Protein AF-A0A7X6NKJ0-F1 (afdb_monomer)

Solvent-accessible surface area (backbone atoms only — not comparable to full-atom values): 15212 Å² total; pe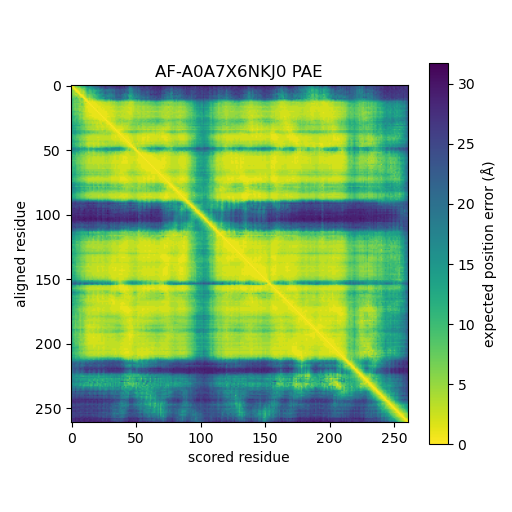r-residue (Å²): 135,60,72,69,59,56,52,58,48,63,71,31,70,64,44,43,54,49,50,51,53,48,50,37,51,74,73,53,77,46,74,60,46,69,56,91,93,34,57,25,38,27,37,20,59,50,47,68,75,93,38,56,56,68,58,50,52,52,48,50,47,52,57,34,45,73,68,76,42,65,48,31,37,44,26,54,24,68,83,30,76,63,84,56,74,36,62,59,54,94,63,52,66,69,59,42,96,73,85,52,54,58,81,72,56,65,65,62,46,70,70,43,57,51,41,43,60,34,4,59,70,52,47,53,51,28,69,75,36,72,85,44,54,33,33,27,17,77,52,60,58,64,38,49,53,49,49,44,72,68,40,70,91,50,54,36,34,36,28,49,68,40,70,82,48,63,51,43,52,56,77,38,30,40,32,35,27,31,54,90,66,31,62,88,80,56,39,47,56,92,85,35,47,22,79,49,63,64,76,61,58,75,70,25,60,32,34,38,29,24,75,30,60,57,78,94,67,52,69,91,66,61,86,79,57,74,95,58,99,40,55,77,43,85,29,50,53,73,75,83,74,74,63,82,87,74,61,70,83,73,82,82,76,77,75,71,80,79,73,87,130

Nearest PDB structures (foldseek):
  4itm-assembly1_A  TM=8.339E-01  e=1.824E-17  Aquifex aeolicus VF5
  1ng1-assembly1_A  TM=4.969E-01  e=3.510E-02  Thermus aquaticus
  7obr-assembly1_x  TM=4.841E-01  e=3.097E-02  Canis lupus familiaris
  6pk4-assembly1_A  TM=3.798E-01  e=1.493E+00  Homo sapiens

Secondary structure (DSSP, 8-state):
--HHHHHHHHTSHHHHHHHHHHHHHHTTSS--EE-TTS-EEEEEESBSS--SHHHHHHHHHHHHHHTT--EEEEE--TT-S--S-EE--SS-----SSS----S-HHHHHHS-HHHHH-HHHHHHHHH-TTSEEEE-SSHHHHHHHHHHH-TT--EEEEES-TT-TTEE-SEEEEEEESSS-TTT--BTTTSSBSS-GGGGGG-SEEEEESPPPGGG--S-GGGS---SSPEEE-SSS--PPPGGGSPPPP-PPPPP----

Radius of gyration: 19.86 Å; Cα contacts (8 Å, |Δi|>4): 445; chains: 1; bounding box: 36×48×63 Å

Sequence (261 aa):
MGVKTFLRTWLSPYAWVLGVRHFLYNTGIIPSWEFPDVPIICVGNLAVGGTGKTPMTEYLVELLLQKGKQPMVLSRGYGRKTKGFYYVEPHGDACRENGNTCRGNGHAFREAGGHLLWGDEPLQIKYRFPHVVVAVCEDRVAGVERLLADYPEEPWIILDDAMQHRRLKPSKTILMSNYNRPFWKDCLLPFGHLRDLPSAARRANCIVLTHCPHASRLTPDSSHIPHHPSPFTHCPHPPALPPSAALPSPPTLPSPPTLPS

Structure (mmCIF, N/CA/C/O backbone):
data_AF-A0A7X6NKJ0-F1
#
_entry.id   AF-A0A7X6NKJ0-F1
#
loop_
_atom_site.group_PDB
_atom_site.id
_atom_site.type_symbol
_atom_site.label_atom_id
_atom_site.label_alt_id
_atom_site.label_comp_id
_atom_site.label_asym_id
_atom_site.label_entity_id
_atom_site.label_seq_id
_atom_site.pdbx_PDB_ins_code
_atom_site.Cartn_x
_atom_site.Cartn_y
_atom_site.Cartn_z
_atom_site.occupancy
_atom_site.B_iso_or_equiv
_atom_site.auth_seq_id
_atom_site.auth_comp_id
_atom_site.auth_asym_id
_atom_site.auth_atom_id
_atom_site.pdbx_PDB_model_num
ATOM 1 N N . MET A 1 1 ? 8.377 3.972 -29.303 1.00 49.59 1 MET A N 1
ATOM 2 C CA . MET A 1 1 ? 8.965 3.096 -28.263 1.00 49.59 1 MET A CA 1
ATOM 3 C C . MET A 1 1 ? 9.595 1.914 -28.988 1.00 49.59 1 MET A C 1
ATOM 5 O O . MET A 1 1 ? 8.872 1.119 -29.568 1.00 49.59 1 MET A O 1
ATOM 9 N N . GLY A 1 2 ? 10.920 1.914 -29.147 1.00 46.59 2 GLY A N 1
ATOM 10 C CA . GLY A 1 2 ? 11.596 1.035 -30.106 1.00 46.59 2 GLY A CA 1
ATOM 11 C C . GLY A 1 2 ? 11.561 -0.440 -29.701 1.00 46.59 2 GLY A C 1
ATOM 12 O O . GLY A 1 2 ? 11.668 -0.761 -28.520 1.00 46.59 2 GLY A O 1
ATOM 13 N N . VAL A 1 3 ? 11.498 -1.326 -30.699 1.00 54.78 3 VAL A N 1
ATOM 14 C CA . VAL A 1 3 ? 11.592 -2.801 -30.604 1.00 54.78 3 VAL A CA 1
ATOM 15 C C . VAL A 1 3 ? 12.699 -3.276 -29.638 1.00 54.78 3 VAL A C 1
ATOM 17 O O . VAL A 1 3 ? 12.559 -4.294 -28.964 1.00 54.78 3 VAL A O 1
ATOM 20 N N . LYS A 1 4 ? 13.766 -2.479 -29.483 1.00 53.88 4 LYS A N 1
ATOM 21 C CA . LYS A 1 4 ? 14.889 -2.701 -28.558 1.00 53.88 4 LYS A CA 1
ATOM 22 C C . LYS A 1 4 ? 14.493 -2.712 -27.072 1.00 53.88 4 LYS A C 1
ATOM 24 O O . LYS A 1 4 ? 15.029 -3.513 -26.313 1.00 53.88 4 LYS A O 1
ATOM 29 N N . THR A 1 5 ? 13.556 -1.865 -26.642 1.00 54.91 5 THR A N 1
ATOM 30 C CA . THR A 1 5 ? 13.067 -1.844 -25.248 1.00 54.91 5 THR A CA 1
ATOM 31 C C . THR A 1 5 ? 12.164 -3.044 -24.969 1.00 54.91 5 THR A C 1
ATOM 33 O O . THR A 1 5 ? 12.253 -3.645 -23.904 1.00 54.91 5 THR A O 1
ATOM 36 N N . PHE A 1 6 ? 11.350 -3.435 -25.953 1.00 55.75 6 PHE A N 1
ATOM 37 C CA . PHE A 1 6 ? 10.443 -4.577 -25.849 1.00 55.75 6 PHE A CA 1
ATOM 38 C C . PHE A 1 6 ? 11.207 -5.897 -25.673 1.00 55.75 6 PHE A C 1
ATOM 40 O O . PHE A 1 6 ? 10.955 -6.619 -24.710 1.00 55.75 6 PHE A O 1
ATOM 47 N N . LEU A 1 7 ? 12.213 -6.167 -26.517 1.00 57.88 7 LEU A N 1
ATOM 48 C CA . LEU A 1 7 ? 13.055 -7.361 -26.367 1.00 57.88 7 LEU A CA 1
ATOM 49 C C . LEU A 1 7 ? 13.780 -7.382 -25.014 1.00 57.88 7 LEU A C 1
ATOM 51 O O . LEU A 1 7 ? 13.793 -8.406 -24.338 1.00 57.88 7 LEU A O 1
ATOM 55 N N . ARG A 1 8 ? 14.347 -6.247 -24.583 1.00 63.69 8 ARG A N 1
ATOM 56 C CA . ARG A 1 8 ? 15.148 -6.177 -23.350 1.00 63.69 8 ARG A CA 1
ATOM 57 C C . ARG A 1 8 ? 14.318 -6.407 -22.087 1.00 63.69 8 ARG A C 1
ATOM 59 O O . ARG A 1 8 ? 14.814 -6.995 -21.132 1.00 63.69 8 ARG A O 1
ATOM 66 N N . THR A 1 9 ? 13.064 -5.951 -22.074 1.00 62.12 9 THR A N 1
ATOM 67 C CA . THR A 1 9 ? 12.150 -6.213 -20.959 1.00 62.12 9 THR A CA 1
ATOM 68 C C . THR A 1 9 ? 11.702 -7.669 -20.948 1.00 62.12 9 THR A C 1
ATOM 70 O O . THR A 1 9 ? 11.759 -8.268 -19.890 1.00 62.12 9 THR A O 1
ATOM 73 N N . TRP A 1 10 ? 11.335 -8.274 -22.079 1.00 63.66 10 TRP A N 1
ATOM 74 C CA . TRP A 1 10 ? 10.837 -9.659 -22.101 1.00 63.66 10 TRP A CA 1
ATOM 75 C C . TRP A 1 10 ? 11.923 -10.735 -21.942 1.00 63.66 10 TRP A C 1
ATOM 77 O O . TRP A 1 10 ? 11.629 -11.812 -21.432 1.00 63.66 10 TRP A O 1
ATOM 87 N N . LEU A 1 11 ? 13.171 -10.445 -22.322 1.00 65.06 11 LEU A N 1
ATOM 88 C CA . LEU A 1 11 ? 14.305 -11.374 -22.199 1.00 65.06 11 LEU A CA 1
ATOM 89 C C . LEU A 1 11 ? 14.982 -11.345 -20.817 1.00 65.06 11 LEU A C 1
ATOM 91 O O . LEU A 1 11 ? 15.893 -12.131 -20.568 1.00 65.06 11 LEU A O 1
ATOM 95 N N . SER A 1 12 ? 14.566 -10.455 -19.909 1.00 78.00 12 SER A N 1
ATOM 96 C CA . SER A 1 12 ? 15.089 -10.447 -18.540 1.00 78.00 12 SER A CA 1
ATOM 97 C C . SER A 1 12 ? 14.481 -11.602 -17.731 1.00 78.00 12 SER A C 1
ATOM 99 O O . SER A 1 12 ? 13.251 -11.679 -17.637 1.00 78.00 12 SER A O 1
ATOM 101 N N . PRO A 1 13 ? 15.289 -12.447 -17.058 1.00 84.94 13 PRO A N 1
ATOM 102 C CA . PRO A 1 13 ? 14.781 -13.482 -16.153 1.00 84.94 13 PRO A CA 1
ATOM 103 C C . PRO A 1 13 ? 13.810 -12.926 -15.101 1.00 84.94 13 PRO A C 1
ATOM 105 O O . PRO A 1 13 ? 12.810 -13.559 -14.772 1.00 84.94 13 PRO A O 1
ATOM 108 N N . TYR A 1 14 ? 14.051 -11.699 -14.626 1.00 87.94 14 TYR A N 1
ATOM 109 C CA . TYR A 1 14 ? 13.175 -11.017 -13.672 1.00 87.94 14 TYR A CA 1
ATOM 110 C C . TYR A 1 14 ? 11.790 -10.717 -14.258 1.00 87.94 14 TYR A C 1
ATOM 112 O O . TYR A 1 14 ? 10.771 -10.924 -13.600 1.00 87.94 14 TYR A O 1
ATOM 120 N N . ALA A 1 15 ? 11.735 -10.280 -15.516 1.00 87.62 15 ALA A N 1
ATOM 121 C CA . ALA A 1 15 ? 10.477 -10.020 -16.200 1.00 87.62 15 ALA A CA 1
ATOM 122 C C . ALA A 1 15 ? 9.685 -11.298 -16.455 1.00 87.62 15 ALA A C 1
ATOM 124 O O . ALA A 1 15 ? 8.462 -11.279 -16.340 1.00 87.62 15 ALA A O 1
ATOM 125 N N . TRP A 1 16 ? 10.373 -12.400 -16.762 1.00 89.75 16 TRP A N 1
ATOM 126 C CA . TRP A 1 16 ? 9.737 -13.700 -16.936 1.00 89.75 16 TRP A CA 1
ATOM 127 C C . TRP A 1 16 ? 9.128 -14.199 -15.623 1.00 89.75 16 TRP A C 1
ATOM 129 O O . TRP A 1 16 ? 7.947 -14.536 -15.590 1.00 89.75 16 TRP A O 1
ATOM 139 N N . VAL A 1 17 ? 9.875 -14.129 -14.514 1.00 92.00 17 VAL A N 1
ATOM 140 C CA . VAL A 1 17 ? 9.365 -14.466 -13.172 1.00 92.00 17 VAL A CA 1
ATOM 141 C C . VAL A 1 17 ? 8.151 -13.611 -12.806 1.00 92.00 17 VAL A C 1
ATOM 143 O O . VAL A 1 17 ? 7.140 -14.140 -12.335 1.00 92.00 17 VAL A O 1
ATOM 146 N N . LEU A 1 18 ? 8.210 -12.298 -13.050 1.00 91.44 18 LEU A N 1
ATOM 147 C CA . LEU A 1 18 ? 7.060 -11.419 -12.848 1.00 91.44 18 LEU A CA 1
ATOM 148 C C . LEU A 1 18 ? 5.894 -11.821 -13.754 1.00 91.44 18 LEU A C 1
ATOM 150 O O . LEU A 1 18 ? 4.779 -11.969 -13.265 1.00 91.44 18 LEU A O 1
ATOM 154 N N . GLY A 1 19 ? 6.133 -12.046 -15.046 1.00 91.12 19 GLY A N 1
ATOM 155 C CA . GLY A 1 19 ? 5.122 -12.446 -16.025 1.00 91.12 19 GLY A CA 1
ATOM 156 C C . GLY A 1 19 ? 4.390 -13.724 -15.623 1.00 91.12 19 GLY A C 1
ATOM 157 O O . GLY A 1 19 ? 3.159 -13.724 -15.567 1.00 91.12 19 GLY A O 1
ATOM 158 N N . VAL A 1 20 ? 5.134 -14.768 -15.245 1.00 92.56 20 VAL A N 1
ATOM 159 C CA . VAL A 1 20 ? 4.586 -16.029 -14.722 1.00 92.56 20 VAL A CA 1
ATOM 160 C C . VAL A 1 20 ? 3.779 -15.771 -13.454 1.00 92.56 20 VAL A C 1
ATOM 162 O O . VAL A 1 20 ? 2.615 -16.159 -13.381 1.00 92.56 20 VAL A O 1
ATOM 165 N N . ARG A 1 21 ? 4.331 -15.034 -12.480 1.00 93.88 21 ARG A N 1
ATOM 166 C CA . ARG A 1 21 ? 3.584 -14.647 -11.274 1.00 93.88 21 ARG A CA 1
ATOM 167 C C . ARG A 1 21 ? 2.285 -13.931 -11.643 1.00 93.88 21 ARG A C 1
ATOM 169 O O . ARG A 1 21 ? 1.242 -14.228 -11.064 1.00 93.88 21 ARG A O 1
ATOM 176 N N . HIS A 1 22 ? 2.306 -13.001 -12.597 1.00 92.00 22 HIS A N 1
ATOM 177 C CA . HIS A 1 22 ? 1.094 -12.299 -13.000 1.00 92.00 22 HIS A CA 1
ATOM 178 C C . HIS A 1 22 ? 0.072 -13.214 -13.638 1.00 92.00 22 HIS A C 1
ATOM 180 O O . HIS A 1 22 ? -1.105 -13.088 -13.305 1.00 92.00 22 HIS A O 1
ATOM 186 N N . PHE A 1 23 ? 0.519 -14.108 -14.512 1.00 92.38 23 PHE A N 1
ATOM 187 C CA . PHE A 1 23 ? -0.319 -15.104 -15.152 1.00 92.38 23 PHE A CA 1
ATOM 188 C C . PHE A 1 23 ? -1.015 -15.992 -14.116 1.00 92.38 23 PHE A C 1
ATOM 190 O O . PHE A 1 23 ? -2.238 -16.104 -14.150 1.00 92.38 23 PHE A O 1
ATOM 197 N N . LEU A 1 24 ? -0.279 -16.516 -13.132 1.00 93.56 24 LEU A N 1
ATOM 198 C CA . LEU A 1 24 ? -0.827 -17.380 -12.079 1.00 93.56 24 LEU A CA 1
ATOM 199 C C . LEU A 1 24 ? -1.912 -16.690 -11.232 1.00 93.56 24 LEU A C 1
ATOM 201 O O . LEU A 1 24 ? -2.934 -17.292 -10.922 1.00 93.56 24 LEU A O 1
ATOM 205 N N . TYR A 1 25 ? -1.734 -15.412 -10.887 1.00 92.25 25 TYR A N 1
ATOM 206 C CA . TYR A 1 25 ? -2.778 -14.657 -10.179 1.00 92.25 25 TYR A CA 1
ATOM 207 C C . TYR A 1 25 ? -3.935 -14.224 -11.094 1.00 92.25 25 TYR A C 1
ATOM 209 O O . TYR A 1 25 ? -5.061 -14.098 -10.630 1.00 92.25 25 TYR A O 1
ATOM 217 N N . ASN A 1 26 ? -3.681 -13.934 -12.376 1.00 90.12 26 ASN A N 1
ATOM 218 C CA . ASN A 1 26 ? -4.734 -13.522 -13.316 1.00 90.12 26 ASN A CA 1
ATOM 219 C C . ASN A 1 26 ? -5.658 -14.689 -13.683 1.00 90.12 26 ASN A C 1
ATOM 221 O O . ASN A 1 26 ? -6.836 -14.468 -13.929 1.00 90.12 26 ASN A O 1
ATOM 225 N N . THR A 1 27 ? -5.115 -15.906 -13.727 1.00 91.62 27 THR A N 1
ATOM 226 C CA . THR A 1 27 ? -5.856 -17.149 -13.992 1.00 91.62 27 THR A CA 1
ATOM 227 C C . THR A 1 27 ? -6.524 -17.727 -12.744 1.00 91.62 27 THR A C 1
ATOM 229 O O . THR A 1 27 ? -7.294 -18.671 -12.859 1.00 91.62 27 THR A O 1
ATOM 232 N N . GLY A 1 28 ? -6.247 -17.174 -11.556 1.00 90.75 28 GLY A N 1
ATOM 233 C CA . GLY A 1 28 ? -6.805 -17.652 -10.289 1.00 90.75 28 GLY A CA 1
ATOM 234 C C . GLY A 1 28 ? -6.136 -18.910 -9.726 1.00 90.75 28 GLY A C 1
ATOM 235 O O . GLY A 1 28 ? -6.614 -19.437 -8.729 1.00 90.75 28 GLY A O 1
ATOM 236 N N . ILE A 1 29 ? -5.023 -19.372 -10.312 1.00 93.25 29 ILE A N 1
ATOM 237 C CA . ILE A 1 29 ? -4.254 -20.519 -9.796 1.00 93.25 29 ILE A CA 1
ATOM 238 C C . ILE A 1 29 ? -3.720 -20.222 -8.390 1.00 93.25 29 ILE A C 1
ATOM 240 O O . ILE A 1 29 ? -3.732 -21.089 -7.520 1.00 93.25 29 ILE A O 1
ATOM 244 N N . ILE A 1 30 ? -3.250 -18.990 -8.159 1.00 91.69 30 ILE A N 1
ATOM 245 C CA . ILE A 1 30 ? -2.889 -18.527 -6.815 1.00 91.69 30 ILE A CA 1
ATOM 246 C C . ILE A 1 30 ? -4.091 -17.784 -6.220 1.00 91.69 30 ILE A C 1
ATOM 248 O O . ILE A 1 30 ? -4.578 -16.843 -6.857 1.00 91.69 30 ILE A O 1
ATOM 252 N N . PRO A 1 31 ? -4.536 -18.141 -5.001 1.00 90.00 31 PRO A N 1
ATOM 253 C CA . PRO A 1 31 ? -5.682 -17.502 -4.378 1.00 90.00 31 PRO A CA 1
ATOM 254 C C . PRO A 1 31 ? -5.411 -16.030 -4.052 1.00 90.00 31 PRO A C 1
ATOM 256 O O . PRO A 1 31 ? -4.315 -15.630 -3.640 1.00 90.00 31 PRO A O 1
ATOM 259 N N . SER A 1 32 ? -6.465 -15.234 -4.192 1.00 91.94 32 SER A N 1
ATOM 260 C CA . SER A 1 32 ? -6.530 -13.847 -3.750 1.00 91.94 32 SER A CA 1
ATOM 261 C C . SER A 1 32 ? -7.728 -13.682 -2.826 1.00 91.94 32 SER A C 1
ATOM 263 O O . SER A 1 32 ? -8.822 -14.129 -3.156 1.00 91.94 32 SER A O 1
ATOM 265 N N . TRP A 1 33 ? -7.506 -13.000 -1.714 1.00 92.94 33 TRP A N 1
ATOM 266 C CA . TRP A 1 33 ? -8.478 -12.699 -0.679 1.00 92.94 33 TRP A CA 1
ATOM 267 C C . TRP A 1 33 ? -9.039 -11.301 -0.885 1.00 92.94 33 TRP A C 1
ATOM 269 O O . TRP A 1 33 ? -8.324 -10.388 -1.308 1.00 92.94 33 TRP A O 1
ATOM 279 N N . GLU A 1 34 ? -10.315 -11.145 -0.585 1.00 93.44 34 GLU A N 1
ATOM 280 C CA . GLU A 1 34 ? -11.055 -9.896 -0.674 1.00 93.44 34 GLU A CA 1
ATOM 281 C C . GLU A 1 34 ? -11.940 -9.783 0.563 1.00 93.44 34 GLU A C 1
ATOM 283 O O . GLU A 1 34 ? -12.406 -10.798 1.078 1.00 93.44 34 GLU A O 1
ATOM 288 N N . PHE A 1 35 ? -12.154 -8.555 1.026 1.00 92.94 35 PHE A N 1
ATOM 289 C CA . PHE A 1 35 ? -13.029 -8.244 2.151 1.00 92.94 35 PHE A CA 1
ATOM 290 C C . PHE A 1 35 ? -14.140 -7.322 1.629 1.00 92.94 35 PHE A C 1
ATOM 292 O O . PHE A 1 35 ? -13.943 -6.106 1.604 1.00 92.94 35 PHE A O 1
ATOM 299 N N . PRO A 1 36 ? -15.265 -7.873 1.132 1.00 86.88 36 PRO A N 1
ATOM 300 C CA . PRO A 1 36 ? -16.276 -7.102 0.401 1.00 86.88 36 PRO A CA 1
ATOM 301 C C . PRO A 1 36 ? -16.896 -5.965 1.219 1.00 86.88 36 PRO A C 1
ATOM 303 O O . PRO A 1 36 ? -17.122 -4.878 0.690 1.00 86.88 36 PRO A O 1
ATOM 306 N N . ASP A 1 37 ? -17.102 -6.198 2.516 1.00 88.62 37 ASP A N 1
ATOM 307 C CA . ASP A 1 37 ? -17.771 -5.261 3.427 1.00 88.62 37 ASP A CA 1
ATOM 308 C C . ASP A 1 37 ? -16.803 -4.274 4.103 1.00 88.62 37 ASP A C 1
ATOM 310 O O . ASP A 1 37 ? -17.203 -3.442 4.916 1.00 88.62 37 ASP A O 1
ATOM 314 N N . VAL A 1 38 ? -15.514 -4.341 3.755 1.00 91.38 38 VAL A N 1
ATOM 315 C CA . VAL A 1 38 ? -14.450 -3.554 4.380 1.00 91.38 38 VAL A CA 1
ATOM 316 C C . VAL A 1 38 ? -13.859 -2.598 3.343 1.00 91.38 38 VAL A C 1
ATOM 318 O O . VAL A 1 38 ? -13.288 -3.049 2.345 1.00 91.38 38 VAL A O 1
ATOM 321 N N . PRO A 1 39 ? -13.962 -1.269 3.526 1.00 94.12 39 PRO A N 1
ATOM 322 C CA . PRO A 1 39 ? -13.351 -0.312 2.617 1.00 94.12 39 PRO A CA 1
ATOM 323 C C . PRO A 1 39 ? -11.825 -0.297 2.784 1.00 94.12 39 PRO A C 1
ATOM 325 O O . PRO A 1 39 ? -11.269 0.413 3.624 1.00 94.12 39 PRO A O 1
ATOM 328 N N . ILE A 1 40 ? -11.144 -1.056 1.922 1.00 96.06 40 ILE A N 1
ATOM 329 C CA . ILE A 1 40 ? -9.684 -1.144 1.864 1.00 96.06 40 ILE A CA 1
ATOM 330 C C . ILE A 1 40 ? -9.160 -0.281 0.710 1.00 96.06 40 ILE A C 1
ATOM 332 O O . ILE A 1 40 ? -9.390 -0.575 -0.470 1.00 96.06 40 ILE A O 1
ATOM 336 N N . ILE A 1 41 ? -8.407 0.768 1.041 1.00 96.44 41 ILE A N 1
ATOM 337 C CA . ILE A 1 41 ? -7.749 1.649 0.070 1.00 96.44 41 ILE A CA 1
ATOM 338 C C . ILE A 1 41 ? -6.257 1.332 0.037 1.00 96.44 41 ILE A C 1
ATOM 340 O O . ILE A 1 41 ? -5.542 1.544 1.006 1.00 96.44 41 ILE A O 1
ATOM 344 N N . CYS A 1 42 ? -5.752 0.865 -1.098 1.00 95.88 42 CYS A N 1
ATOM 345 C CA . CYS A 1 42 ? -4.324 0.658 -1.303 1.00 95.88 42 CYS A CA 1
ATOM 346 C C . CYS A 1 42 ? -3.683 1.874 -1.963 1.00 95.88 42 CYS A C 1
ATOM 348 O O . CYS A 1 42 ? -4.089 2.270 -3.056 1.00 95.88 42 CYS A O 1
ATOM 350 N N . VAL A 1 43 ? -2.609 2.383 -1.367 1.00 95.06 43 VAL A N 1
ATOM 351 C CA . VAL A 1 43 ? -1.679 3.314 -2.012 1.00 95.06 43 VAL A CA 1
ATOM 352 C C . VAL A 1 43 ? -0.435 2.532 -2.411 1.00 95.06 43 VAL A C 1
ATOM 354 O O . VAL A 1 43 ? 0.133 1.785 -1.617 1.00 95.06 43 VAL A O 1
ATOM 357 N N . GLY A 1 44 ? 0.006 2.655 -3.659 1.00 92.81 44 GLY A N 1
ATOM 358 C CA . GLY A 1 44 ? 1.212 1.955 -4.089 1.00 92.81 44 GLY A CA 1
ATOM 359 C C . GLY A 1 44 ? 1.855 2.551 -5.321 1.00 92.81 44 GLY A C 1
ATOM 360 O O . GLY A 1 44 ? 1.332 3.468 -5.943 1.00 92.81 44 GLY A O 1
ATOM 361 N N . ASN A 1 45 ? 3.023 2.025 -5.668 1.00 92.75 45 ASN A N 1
ATOM 362 C CA . ASN A 1 45 ? 3.763 2.420 -6.859 1.00 92.75 45 ASN A CA 1
ATOM 363 C C . ASN A 1 45 ? 4.304 1.199 -7.623 1.00 92.75 45 ASN A C 1
ATOM 365 O O . ASN A 1 45 ? 4.369 0.084 -7.097 1.00 92.75 45 ASN A O 1
ATOM 369 N N . LEU A 1 46 ? 4.712 1.411 -8.876 1.00 91.31 46 LEU A N 1
ATOM 370 C CA . LEU A 1 46 ? 5.365 0.378 -9.694 1.00 91.31 46 LEU A CA 1
ATOM 371 C C . LEU A 1 46 ? 6.892 0.491 -9.720 1.00 91.31 46 LEU A C 1
ATOM 373 O O . LEU A 1 46 ? 7.549 -0.417 -10.218 1.00 91.31 46 LEU A O 1
ATOM 377 N N . ALA A 1 47 ? 7.457 1.578 -9.193 1.00 89.31 47 ALA A N 1
ATOM 378 C CA . ALA A 1 47 ? 8.885 1.874 -9.239 1.00 89.31 47 ALA A CA 1
ATOM 379 C C . ALA A 1 47 ? 9.505 1.943 -7.839 1.00 89.31 47 ALA A C 1
ATOM 381 O O . ALA A 1 47 ? 8.833 2.304 -6.875 1.00 89.31 47 ALA A O 1
ATOM 382 N N . VAL A 1 48 ? 10.793 1.641 -7.716 1.00 84.88 48 VAL A N 1
ATOM 383 C CA . VAL A 1 48 ? 11.575 2.003 -6.529 1.00 84.88 48 VAL A CA 1
ATOM 384 C C . VAL A 1 48 ? 11.862 3.507 -6.535 1.00 84.88 48 VAL A C 1
ATOM 386 O O . VAL A 1 48 ? 12.028 4.110 -7.594 1.00 84.88 48 VAL A O 1
ATOM 389 N N . GLY A 1 49 ? 11.902 4.118 -5.350 1.00 77.38 49 GLY A N 1
ATOM 390 C CA . GLY A 1 49 ? 12.128 5.555 -5.172 1.00 77.38 49 GLY A CA 1
ATOM 391 C C . GLY A 1 49 ? 10.915 6.324 -4.639 1.00 77.38 49 GLY A C 1
ATOM 392 O O . GLY A 1 49 ? 9.815 5.786 -4.471 1.00 77.38 49 GLY A O 1
ATOM 393 N N . GLY A 1 50 ? 11.139 7.606 -4.345 1.00 75.62 50 GLY A N 1
ATOM 394 C CA . GLY A 1 50 ? 10.139 8.513 -3.787 1.00 75.62 50 GLY A CA 1
ATOM 395 C C . GLY A 1 50 ? 9.081 8.892 -4.819 1.00 75.62 50 GLY A C 1
ATOM 396 O O . GLY A 1 50 ? 9.298 9.761 -5.655 1.00 75.62 50 GLY A O 1
ATOM 397 N N . THR A 1 51 ? 7.924 8.237 -4.764 1.00 76.06 51 THR A N 1
ATOM 398 C CA . THR A 1 51 ? 6.758 8.563 -5.606 1.00 76.06 51 THR A CA 1
ATOM 399 C C . THR A 1 51 ? 5.672 9.318 -4.839 1.00 76.06 51 THR A C 1
ATOM 401 O O . THR A 1 51 ? 4.566 9.458 -5.351 1.00 76.06 51 THR A O 1
ATOM 404 N N . GLY A 1 52 ? 5.959 9.770 -3.613 1.00 80.50 52 GLY A N 1
ATOM 405 C CA . GLY A 1 52 ? 5.002 10.483 -2.761 1.00 80.50 52 GLY A CA 1
ATOM 406 C C . GLY A 1 52 ? 3.941 9.593 -2.103 1.00 80.50 52 GLY A C 1
ATOM 407 O O . GLY A 1 52 ? 2.855 10.083 -1.821 1.00 80.50 52 GLY A O 1
ATOM 408 N N . LYS A 1 53 ? 4.230 8.304 -1.857 1.00 87.88 53 LYS A N 1
ATOM 409 C CA . LYS A 1 53 ? 3.287 7.374 -1.202 1.00 87.88 53 LYS A CA 1
ATOM 410 C C . LYS A 1 53 ? 2.911 7.839 0.204 1.00 87.88 53 LYS A C 1
ATOM 412 O O . LYS A 1 53 ? 1.733 8.045 0.449 1.00 87.88 53 LYS A O 1
ATOM 417 N N . THR A 1 54 ? 3.898 8.094 1.067 1.00 87.31 54 THR A N 1
ATOM 418 C CA . THR A 1 54 ? 3.665 8.521 2.456 1.00 87.31 54 THR A CA 1
ATOM 419 C C . THR A 1 54 ? 2.819 9.797 2.531 1.00 87.31 54 THR A C 1
ATOM 421 O O . THR A 1 54 ? 1.777 9.742 3.174 1.00 87.31 54 THR A O 1
ATOM 424 N N . PRO A 1 55 ? 3.119 10.888 1.787 1.00 89.06 55 PRO A N 1
ATOM 425 C CA . PRO A 1 55 ? 2.229 12.054 1.740 1.00 89.06 55 PRO A CA 1
ATOM 426 C C . PRO A 1 55 ? 0.796 11.749 1.279 1.00 89.06 55 PRO A C 1
ATOM 428 O O . PRO A 1 55 ? -0.150 12.361 1.764 1.00 89.06 55 PRO A O 1
ATOM 431 N N . MET A 1 56 ? 0.610 10.811 0.343 1.00 90.69 56 MET A N 1
ATOM 432 C CA . MET A 1 56 ? -0.727 10.409 -0.106 1.00 90.69 56 MET A CA 1
ATOM 433 C C . MET A 1 56 ? -1.465 9.587 0.957 1.00 90.69 56 MET A C 1
ATOM 435 O O . MET A 1 56 ? -2.661 9.781 1.157 1.00 90.69 56 MET A O 1
ATOM 439 N N . THR A 1 57 ? -0.765 8.687 1.648 1.00 93.31 57 THR A N 1
ATOM 440 C CA . THR A 1 57 ? -1.308 7.921 2.775 1.00 93.31 57 THR A CA 1
ATOM 441 C C . THR A 1 57 ? -1.745 8.866 3.898 1.00 93.31 57 THR A C 1
ATOM 443 O O . THR A 1 57 ? -2.877 8.765 4.361 1.00 93.31 57 THR A O 1
ATOM 446 N N . GLU A 1 58 ? -0.909 9.841 4.268 1.00 92.56 58 GLU A N 1
ATOM 447 C CA . GLU A 1 58 ? -1.246 10.874 5.261 1.00 92.56 58 GLU A CA 1
ATOM 448 C C . GLU A 1 58 ? -2.467 11.706 4.832 1.00 92.56 58 GLU A C 1
ATOM 450 O O . GLU A 1 58 ? -3.386 11.909 5.622 1.00 92.56 58 GLU A O 1
ATOM 455 N N . TYR A 1 59 ? -2.531 12.115 3.561 1.00 92.44 59 TYR A N 1
ATOM 456 C CA . TYR A 1 59 ? -3.689 12.830 3.021 1.00 92.44 59 TYR A CA 1
ATOM 457 C C . TYR A 1 59 ? -4.988 12.016 3.106 1.00 92.44 59 TYR A C 1
ATOM 459 O O . TYR A 1 59 ? -6.035 12.562 3.450 1.00 92.44 59 TYR A O 1
ATOM 467 N N . LEU A 1 60 ? -4.947 10.714 2.806 1.00 93.81 60 LEU A N 1
ATOM 468 C CA . LEU A 1 60 ? -6.123 9.847 2.923 1.00 93.81 60 LEU A CA 1
ATOM 469 C C . LEU A 1 60 ? -6.576 9.686 4.373 1.00 93.81 60 LEU A C 1
ATOM 471 O O . LEU A 1 60 ? -7.782 9.689 4.624 1.00 93.81 60 LEU A O 1
ATOM 475 N N . VAL A 1 61 ? -5.630 9.560 5.308 1.00 94.00 61 VAL A N 1
ATOM 476 C CA . VAL A 1 61 ? -5.925 9.522 6.745 1.00 94.00 61 VAL A CA 1
ATOM 477 C C . VAL A 1 61 ? -6.663 10.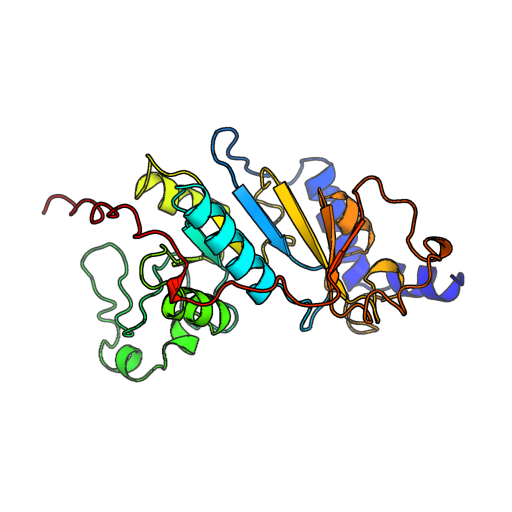797 7.152 1.00 94.00 61 VAL A C 1
ATOM 479 O O . VAL A 1 61 ? -7.772 10.715 7.677 1.00 94.00 61 VAL A O 1
ATOM 482 N N . GLU A 1 62 ? -6.115 11.973 6.837 1.00 91.25 62 GLU A N 1
ATOM 483 C CA . GLU A 1 62 ? -6.746 13.259 7.164 1.00 91.25 62 GLU A CA 1
ATOM 484 C C . GLU A 1 62 ? -8.120 13.421 6.509 1.00 91.25 62 GLU A C 1
ATOM 486 O O . GLU A 1 62 ? -9.077 13.822 7.169 1.00 91.25 62 GLU A O 1
ATOM 491 N N . LEU A 1 63 ? -8.247 13.068 5.228 1.00 92.06 63 LEU A N 1
ATOM 492 C CA . LEU A 1 63 ? -9.509 13.153 4.496 1.00 92.06 63 LEU A CA 1
ATOM 493 C C . LEU A 1 63 ? -10.602 12.281 5.129 1.00 92.06 63 LEU A C 1
ATOM 495 O O . LEU A 1 63 ? -11.770 12.673 5.150 1.00 92.06 63 LEU A O 1
ATOM 499 N N . LEU A 1 64 ? -10.247 11.091 5.617 1.00 92.25 64 LEU A N 1
ATOM 500 C CA . LEU A 1 64 ? -11.190 10.200 6.290 1.00 92.25 64 LEU A CA 1
ATOM 501 C C . LEU A 1 64 ? -11.550 10.718 7.685 1.00 92.25 64 LEU A C 1
ATOM 503 O O . LEU A 1 64 ? -12.737 10.744 8.015 1.00 92.25 64 LEU A O 1
ATOM 507 N N . LEU A 1 65 ? -10.577 11.226 8.445 1.00 91.12 65 LEU A N 1
ATOM 508 C CA . LEU A 1 65 ? -10.819 11.868 9.742 1.00 91.12 65 LEU A CA 1
ATOM 509 C C . LEU A 1 65 ? -11.750 13.085 9.614 1.00 91.12 65 LEU A C 1
ATOM 511 O O . LEU A 1 65 ? -12.718 13.203 10.362 1.00 91.12 65 LEU A O 1
ATOM 515 N N . GLN A 1 66 ? -11.538 13.947 8.614 1.00 89.75 66 GLN A N 1
ATOM 516 C CA . GLN A 1 66 ? -12.417 15.092 8.324 1.00 89.75 66 GLN A CA 1
ATOM 517 C C . GLN A 1 66 ? -13.851 14.675 7.977 1.00 89.75 66 GLN A C 1
ATOM 519 O O . GLN A 1 66 ? -14.795 15.423 8.218 1.00 89.75 66 GLN A O 1
ATOM 524 N N . LYS A 1 67 ? -14.029 13.471 7.426 1.00 89.75 67 LYS A N 1
ATOM 525 C CA . LYS A 1 67 ? -15.343 12.877 7.145 1.00 89.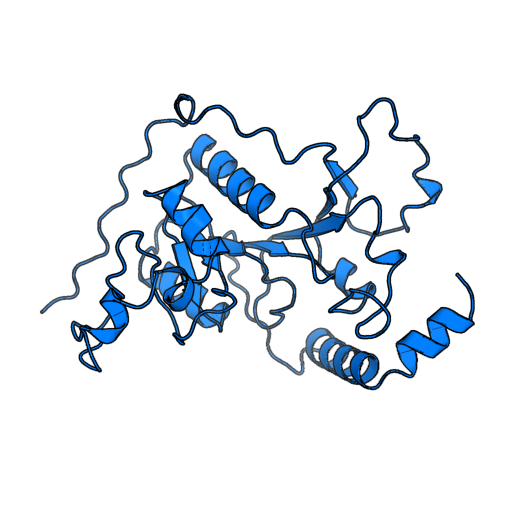75 67 LYS A CA 1
ATOM 526 C C . LYS A 1 67 ? -15.936 12.131 8.347 1.00 89.75 67 LYS A C 1
ATOM 528 O O . LYS A 1 67 ? -16.913 11.400 8.174 1.00 89.75 67 LYS A O 1
ATOM 533 N N . GLY A 1 68 ? -15.347 12.275 9.536 1.00 89.12 68 GLY A N 1
ATOM 534 C CA . GLY A 1 68 ? -15.776 11.592 10.757 1.00 89.12 68 GLY A CA 1
ATOM 535 C C . GLY A 1 68 ? -15.586 10.076 10.701 1.00 89.12 68 GLY A C 1
ATOM 536 O O . GLY A 1 68 ? -16.327 9.342 11.350 1.00 89.12 68 GLY A O 1
ATOM 537 N N . LYS A 1 69 ? -14.659 9.585 9.870 1.00 90.62 69 LYS A N 1
ATOM 538 C CA . LYS A 1 69 ? -14.279 8.168 9.810 1.00 90.62 69 LYS A CA 1
ATOM 539 C C . LYS A 1 69 ? -13.017 7.939 10.628 1.00 90.62 69 LYS A C 1
ATOM 541 O O . LYS A 1 69 ? -12.232 8.859 10.829 1.00 90.62 69 LYS A O 1
ATOM 546 N N . GLN A 1 70 ? -12.810 6.697 11.039 1.00 88.50 70 GLN A N 1
ATOM 547 C CA . GLN A 1 70 ? -11.643 6.276 11.803 1.00 88.50 70 GLN A CA 1
ATOM 548 C C . GLN A 1 70 ? -10.815 5.321 10.941 1.00 88.50 70 GLN A C 1
ATOM 550 O O . GLN A 1 70 ? -11.131 4.137 10.845 1.00 88.50 70 GLN A O 1
ATOM 555 N N . PRO A 1 71 ? -9.838 5.842 10.180 1.00 94.62 71 PRO A N 1
ATOM 556 C CA . PRO A 1 71 ? -8.989 5.002 9.357 1.00 94.62 71 PRO A CA 1
ATOM 557 C C . PRO A 1 71 ? -7.929 4.298 10.203 1.00 94.62 71 PRO A C 1
ATOM 559 O O . PRO A 1 71 ? -7.350 4.889 11.111 1.00 94.62 71 PRO A O 1
ATOM 562 N N . MET A 1 72 ? -7.601 3.072 9.819 1.00 95.38 72 MET A N 1
ATOM 563 C CA . MET A 1 72 ? -6.434 2.329 10.279 1.00 95.38 72 MET A CA 1
ATOM 564 C C . MET A 1 72 ? -5.428 2.202 9.137 1.00 95.38 72 MET A C 1
ATOM 566 O O . MET A 1 72 ? -5.807 2.056 7.973 1.00 95.38 72 MET A O 1
ATOM 570 N N . VAL A 1 73 ? -4.135 2.231 9.447 1.00 95.94 73 VAL A N 1
ATOM 571 C CA . VAL A 1 73 ? -3.067 2.085 8.451 1.00 95.94 73 VAL A CA 1
ATOM 572 C C . VAL A 1 73 ? -2.355 0.755 8.645 1.00 95.94 73 VAL A C 1
ATOM 574 O O . VAL A 1 73 ? -1.828 0.478 9.719 1.00 95.94 73 VAL A O 1
ATOM 577 N N . LEU A 1 74 ? -2.277 -0.047 7.584 1.00 95.56 74 LEU A N 1
ATOM 578 C CA . LEU A 1 74 ? -1.496 -1.281 7.556 1.00 95.56 74 LEU A CA 1
ATOM 579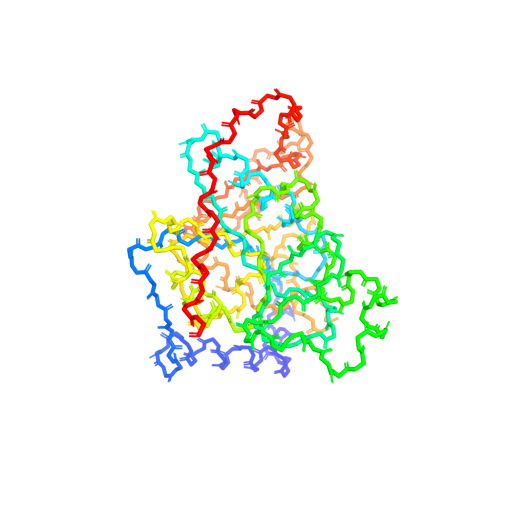 C C . LEU A 1 74 ? -0.329 -1.144 6.579 1.00 95.56 74 LEU A C 1
ATOM 581 O O . LEU A 1 74 ? -0.504 -1.112 5.356 1.00 95.56 74 LEU A O 1
ATOM 585 N N . SER A 1 75 ? 0.884 -1.122 7.120 1.00 93.94 75 SER A N 1
ATOM 586 C CA . SER A 1 75 ? 2.120 -1.049 6.342 1.00 93.94 75 SER A CA 1
ATOM 587 C C . SER A 1 75 ? 2.921 -2.353 6.410 1.00 93.94 75 SER A C 1
ATOM 589 O O . SER A 1 75 ? 2.586 -3.308 7.115 1.00 93.94 75 SER A O 1
ATOM 591 N N . ARG A 1 76 ? 4.000 -2.433 5.623 1.00 90.06 76 ARG A N 1
ATOM 592 C CA . ARG A 1 76 ? 4.945 -3.562 5.664 1.00 90.06 76 ARG A CA 1
ATOM 593 C C . ARG A 1 76 ? 5.889 -3.437 6.847 1.00 90.06 76 ARG A C 1
ATOM 595 O O . ARG A 1 76 ? 6.338 -4.457 7.352 1.00 90.06 76 ARG A O 1
ATOM 602 N N . GLY A 1 77 ? 6.237 -2.195 7.181 1.00 82.81 77 GLY A N 1
ATOM 603 C CA . GLY A 1 77 ? 7.420 -1.864 7.963 1.00 82.81 77 GLY A CA 1
ATOM 604 C C . GLY A 1 77 ? 8.706 -2.238 7.229 1.00 82.81 77 GLY A C 1
ATOM 605 O O . GLY A 1 77 ? 9.418 -3.159 7.623 1.00 82.81 77 GLY A O 1
ATOM 606 N N . TYR A 1 78 ? 8.984 -1.572 6.104 1.00 79.94 78 TYR A N 1
ATOM 607 C CA . TYR A 1 78 ? 10.211 -1.818 5.341 1.00 79.94 78 TYR A CA 1
ATOM 608 C C . TYR A 1 78 ? 11.454 -1.573 6.213 1.00 79.94 78 TYR A C 1
ATOM 610 O O . TYR A 1 78 ? 11.507 -0.603 6.960 1.00 79.94 78 TYR A O 1
ATOM 618 N N . GLY A 1 79 ? 12.446 -2.464 6.131 1.00 78.69 79 GLY A N 1
ATOM 619 C CA . GLY A 1 79 ? 13.686 -2.358 6.910 1.00 78.69 79 GLY A CA 1
ATOM 620 C C . GLY A 1 79 ? 13.588 -2.811 8.372 1.00 78.69 79 GLY A C 1
ATOM 621 O O . GLY A 1 79 ? 14.613 -2.839 9.055 1.00 78.69 79 GLY A O 1
ATOM 622 N N . ARG A 1 80 ? 12.406 -3.223 8.853 1.00 82.81 80 ARG A N 1
ATOM 623 C CA . ARG A 1 80 ? 12.260 -3.729 10.222 1.00 82.81 80 ARG A CA 1
ATOM 624 C C . ARG A 1 80 ? 12.915 -5.103 10.413 1.00 82.81 80 ARG A C 1
ATOM 626 O O . ARG A 1 80 ? 12.971 -5.921 9.493 1.00 82.81 80 ARG A O 1
ATOM 633 N N . LYS A 1 81 ? 13.362 -5.378 11.639 1.00 79.94 81 LYS A N 1
ATOM 634 C CA . LYS A 1 81 ? 13.921 -6.667 12.083 1.00 79.94 81 LYS A CA 1
ATOM 635 C C . LYS A 1 81 ? 12.862 -7.619 12.652 1.00 79.94 81 LYS A C 1
ATOM 637 O O . LYS A 1 81 ? 13.122 -8.816 12.772 1.00 79.94 81 LYS A O 1
ATOM 642 N N . THR A 1 82 ? 11.690 -7.104 13.018 1.00 80.81 82 THR A N 1
ATOM 643 C CA . THR A 1 82 ? 10.563 -7.897 13.529 1.00 80.81 82 THR A CA 1
ATOM 644 C C . THR A 1 82 ? 9.820 -8.607 12.392 1.00 80.81 82 THR A C 1
ATOM 646 O O . THR A 1 82 ? 9.934 -8.234 11.227 1.00 80.81 82 THR A O 1
ATOM 649 N N . LYS A 1 83 ? 9.071 -9.664 12.726 1.00 84.38 83 LYS A N 1
ATOM 650 C CA . LYS A 1 83 ? 8.228 -10.417 11.783 1.00 84.38 83 LYS A CA 1
ATOM 651 C C . LYS A 1 83 ? 6.862 -10.698 12.389 1.00 84.38 83 LYS A C 1
ATOM 653 O O . LYS A 1 83 ? 6.782 -11.026 13.576 1.00 84.38 83 LYS A O 1
ATOM 658 N N . GLY A 1 84 ? 5.824 -10.675 11.560 1.00 88.00 84 GLY A N 1
ATOM 659 C CA . GLY A 1 84 ? 4.440 -10.882 11.980 1.00 88.00 84 GLY A CA 1
ATOM 660 C C . GLY A 1 84 ? 3.712 -9.570 12.257 1.00 88.00 84 GLY A C 1
ATOM 661 O O . GLY A 1 84 ? 4.174 -8.496 11.881 1.00 88.00 84 GLY A O 1
ATOM 662 N N . PHE A 1 85 ? 2.545 -9.657 12.880 1.00 88.69 85 PHE A N 1
ATOM 663 C CA . PHE A 1 85 ? 1.720 -8.488 13.155 1.00 88.69 85 PHE A CA 1
ATOM 664 C C . PHE A 1 85 ? 2.185 -7.748 14.412 1.00 88.69 85 PHE A C 1
ATOM 666 O O . PHE A 1 85 ? 2.426 -8.379 15.441 1.00 88.69 85 PHE A O 1
ATOM 673 N N . TYR A 1 86 ? 2.277 -6.421 14.321 1.00 88.94 86 TYR A N 1
ATOM 674 C CA . TYR A 1 86 ? 2.508 -5.540 15.462 1.00 88.94 86 TYR A CA 1
ATOM 675 C C . TYR A 1 86 ? 1.799 -4.202 15.280 1.00 88.94 86 TYR A C 1
ATOM 677 O O . TYR A 1 86 ? 1.762 -3.666 14.169 1.00 88.94 86 TYR A O 1
ATOM 685 N N . TYR A 1 87 ? 1.338 -3.640 16.393 1.00 89.25 87 TYR A N 1
ATOM 686 C CA . TYR A 1 87 ? 0.972 -2.233 16.486 1.00 89.25 87 TYR A CA 1
ATOM 687 C C . TYR A 1 87 ? 2.228 -1.365 16.573 1.00 89.25 87 TYR A C 1
ATOM 689 O O . TYR A 1 87 ? 3.214 -1.736 17.211 1.00 89.25 87 TYR A O 1
ATOM 697 N N . VAL A 1 88 ? 2.206 -0.229 15.884 1.00 88.00 88 VAL A N 1
ATOM 698 C CA . VAL A 1 88 ? 3.292 0.749 15.909 1.00 88.00 88 VAL A CA 1
ATOM 699 C C . VAL A 1 88 ? 3.044 1.699 17.065 1.00 88.00 88 VAL A C 1
ATOM 701 O O . VAL A 1 88 ? 2.060 2.434 17.054 1.00 88.00 88 VAL A O 1
ATOM 704 N N . GLU A 1 89 ? 3.972 1.725 18.017 1.00 81.75 89 GLU A N 1
ATOM 705 C CA . GLU A 1 89 ? 3.947 2.648 19.148 1.00 81.75 89 GLU A CA 1
ATOM 706 C C . GLU A 1 89 ? 5.141 3.624 19.091 1.00 81.75 89 GLU A C 1
ATOM 708 O O . GLU A 1 89 ? 6.261 3.213 18.757 1.00 81.75 89 GLU A O 1
ATOM 713 N N . PRO A 1 90 ? 4.930 4.923 19.392 1.00 69.12 90 PRO A N 1
ATOM 714 C CA . PRO A 1 90 ? 5.966 5.958 19.314 1.00 69.12 90 PRO A CA 1
ATOM 715 C C . PRO A 1 90 ? 7.039 5.833 20.407 1.00 69.12 90 PRO A C 1
ATOM 717 O O . PRO A 1 90 ? 8.169 6.286 20.209 1.00 69.12 90 PRO A O 1
ATOM 720 N N . HIS A 1 91 ? 6.705 5.201 21.534 1.00 64.75 91 HIS A N 1
ATOM 721 C CA . HIS A 1 91 ? 7.651 4.762 22.556 1.00 64.75 91 HIS A CA 1
ATOM 722 C C . HIS A 1 91 ? 7.856 3.259 22.360 1.00 64.75 91 HIS A C 1
ATOM 724 O O . HIS A 1 91 ? 6.884 2.518 22.384 1.00 64.75 91 HIS A O 1
ATOM 730 N N . GLY A 1 92 ? 9.095 2.844 22.071 1.00 53.16 92 GLY A N 1
ATOM 731 C CA . GLY A 1 92 ? 9.492 1.550 21.485 1.00 53.16 92 GLY A CA 1
ATOM 732 C C . GLY A 1 92 ? 9.209 0.271 22.282 1.00 53.16 92 GLY A C 1
ATOM 733 O O . GLY A 1 92 ? 9.960 -0.697 22.161 1.00 53.16 92 GLY A O 1
ATOM 734 N N . ASP A 1 93 ? 8.141 0.228 23.064 1.00 54.00 93 ASP A N 1
ATOM 735 C CA . ASP A 1 93 ? 7.641 -0.998 23.654 1.00 54.00 93 ASP A CA 1
ATOM 736 C C . ASP A 1 93 ? 6.932 -1.804 22.566 1.00 54.00 93 ASP A C 1
ATOM 738 O O . ASP A 1 93 ? 5.827 -1.497 22.119 1.00 54.00 93 ASP A O 1
ATOM 742 N N . ALA A 1 94 ? 7.613 -2.844 22.085 1.00 50.75 94 ALA A N 1
ATOM 743 C CA . ALA A 1 94 ? 7.029 -3.742 21.114 1.00 50.75 94 ALA A CA 1
ATOM 744 C C . ALA A 1 94 ? 6.016 -4.682 21.774 1.00 50.75 94 ALA A C 1
ATOM 746 O O . ALA A 1 94 ? 6.372 -5.763 22.253 1.00 50.75 94 ALA A O 1
ATOM 747 N N . CYS A 1 95 ? 4.747 -4.282 21.782 1.00 50.81 95 CYS A N 1
ATOM 748 C CA . CYS A 1 95 ? 3.660 -5.115 22.282 1.00 50.81 95 CYS A CA 1
ATOM 749 C C . CYS A 1 95 ? 3.319 -6.208 21.258 1.00 50.81 95 CYS A C 1
ATOM 751 O O . CYS A 1 95 ? 2.813 -5.941 20.168 1.00 50.81 95 CYS A O 1
ATOM 753 N N . ARG A 1 96 ? 3.629 -7.461 21.614 1.00 49.16 96 ARG A N 1
ATOM 754 C CA . ARG A 1 96 ? 3.098 -8.666 20.965 1.00 49.16 96 ARG A CA 1
ATOM 755 C C . ARG A 1 96 ? 1.940 -9.172 21.827 1.00 49.16 96 ARG A C 1
ATOM 757 O O . ARG A 1 96 ? 1.987 -9.083 23.047 1.00 49.16 96 ARG A O 1
ATOM 764 N N . GLU A 1 97 ? 0.910 -9.699 21.194 1.00 46.44 97 GLU A N 1
ATOM 765 C CA . GLU A 1 97 ? -0.441 -9.776 21.761 1.00 46.44 97 GLU A CA 1
ATOM 766 C C . GLU A 1 97 ? -0.714 -10.822 22.864 1.00 46.44 97 GLU A C 1
ATOM 768 O O . GLU A 1 97 ? -1.843 -10.948 23.305 1.00 46.44 97 GLU A O 1
ATOM 773 N N . ASN A 1 98 ? 0.267 -11.560 23.384 1.00 38.91 98 ASN A N 1
ATOM 774 C CA . ASN A 1 98 ? -0.025 -12.664 24.319 1.00 38.91 98 ASN A CA 1
ATOM 775 C C . ASN A 1 98 ? 0.507 -12.450 25.738 1.00 38.91 98 ASN A C 1
ATOM 777 O O . ASN A 1 98 ? 0.943 -13.421 26.352 1.00 38.91 98 ASN A O 1
ATOM 781 N N . GLY A 1 99 ? 0.567 -11.214 26.253 1.00 40.28 99 GLY A N 1
ATOM 782 C CA . GLY A 1 99 ? 1.047 -10.918 27.622 1.00 40.28 99 GLY A CA 1
ATOM 783 C C . GLY A 1 99 ? 2.527 -11.254 27.883 1.00 40.28 99 GLY A C 1
ATOM 784 O O . GLY A 1 99 ? 3.169 -10.693 28.766 1.00 40.28 99 GLY A O 1
ATOM 785 N N . ASN A 1 100 ? 3.127 -12.079 27.035 1.00 38.19 100 ASN A N 1
ATOM 786 C CA . ASN A 1 100 ? 4.540 -12.172 26.816 1.00 38.19 100 ASN A CA 1
ATOM 787 C C . ASN A 1 100 ? 4.903 -10.965 25.954 1.00 38.19 100 ASN A C 1
ATOM 789 O O . ASN A 1 100 ? 4.904 -11.017 24.721 1.00 38.19 100 ASN A O 1
ATOM 793 N N . THR A 1 101 ? 5.310 -9.889 26.632 1.00 41.03 101 THR A N 1
ATOM 794 C CA . THR A 1 101 ? 6.431 -9.080 26.137 1.00 41.03 101 THR A CA 1
ATOM 795 C C . THR A 1 101 ? 7.424 -10.014 25.450 1.00 41.03 101 THR A C 1
ATOM 797 O O . THR A 1 101 ? 7.596 -11.163 25.870 1.00 41.03 101 THR A O 1
ATOM 800 N N . CYS A 1 102 ? 8.099 -9.560 24.397 1.00 41.81 102 CYS A N 1
ATOM 801 C CA . CYS A 1 102 ? 9.272 -10.281 23.924 1.00 41.81 102 CYS A CA 1
ATOM 802 C C . CYS A 1 102 ? 10.314 -10.294 25.068 1.00 41.81 102 CYS A C 1
ATOM 804 O O . CYS A 1 102 ? 11.268 -9.527 25.064 1.00 41.81 102 CYS A O 1
ATOM 806 N N . ARG A 1 103 ? 10.173 -11.200 26.048 1.00 35.94 103 ARG A N 1
ATOM 807 C CA . ARG A 1 103 ? 11.212 -11.672 26.969 1.00 35.94 103 ARG A CA 1
ATOM 808 C C . ARG A 1 103 ? 12.159 -12.598 26.195 1.00 35.94 103 ARG A C 1
ATOM 810 O O . ARG A 1 103 ? 12.578 -13.640 26.668 1.00 35.94 103 ARG A O 1
ATOM 817 N N . GLY A 1 104 ? 12.490 -12.205 24.971 1.00 37.28 104 GLY A N 1
ATOM 818 C CA . GLY A 1 104 ? 13.761 -12.495 24.342 1.00 37.28 104 GLY A CA 1
ATOM 819 C C . GLY A 1 104 ? 14.488 -11.159 24.311 1.00 37.28 104 GLY A C 1
ATOM 820 O O . GLY A 1 104 ? 14.285 -10.377 23.391 1.00 37.28 104 GLY A O 1
ATOM 821 N N . ASN A 1 105 ? 15.263 -10.876 25.359 1.00 34.09 105 ASN A N 1
ATOM 822 C CA . ASN A 1 105 ? 16.085 -9.670 25.510 1.00 34.09 105 ASN A CA 1
ATOM 823 C C . ASN A 1 105 ? 15.296 -8.342 25.528 1.00 34.09 105 ASN A C 1
ATOM 825 O O . ASN A 1 105 ? 15.494 -7.485 24.670 1.00 34.09 105 ASN A O 1
ATOM 829 N N . GLY A 1 106 ? 14.465 -8.115 26.553 1.00 39.16 106 GLY A N 1
ATOM 830 C CA . GLY A 1 106 ? 13.745 -6.842 26.761 1.00 39.16 106 GLY A CA 1
ATOM 831 C C . GLY A 1 106 ? 14.633 -5.583 26.850 1.00 39.16 106 GLY A C 1
ATOM 832 O O . GLY A 1 106 ? 14.140 -4.474 26.686 1.00 39.16 106 GLY A O 1
ATOM 833 N N . HIS A 1 107 ? 15.949 -5.739 27.034 1.00 39.72 107 HIS A N 1
ATOM 834 C CA . HIS A 1 107 ? 16.924 -4.648 26.909 1.00 39.72 107 HIS A CA 1
ATOM 835 C C . HIS A 1 107 ? 17.320 -4.341 25.454 1.00 39.72 107 HIS A C 1
ATOM 837 O O . HIS A 1 107 ? 17.470 -3.176 25.102 1.00 39.72 107 HIS A O 1
ATOM 843 N N . ALA A 1 108 ? 17.411 -5.349 24.580 1.00 41.66 108 ALA A N 1
ATOM 844 C CA . ALA A 1 108 ? 17.845 -5.162 23.192 1.00 41.66 108 ALA A CA 1
ATOM 845 C C . ALA A 1 108 ? 16.810 -4.401 22.341 1.00 41.66 108 ALA A C 1
ATOM 847 O O . ALA A 1 108 ? 17.171 -3.730 21.378 1.00 41.66 108 ALA A O 1
ATOM 848 N N . PHE A 1 109 ? 15.523 -4.491 22.697 1.00 48.16 109 PHE A N 1
ATOM 849 C CA . PHE A 1 109 ? 14.442 -3.791 21.995 1.00 48.16 109 PHE A CA 1
ATOM 850 C C . PHE A 1 109 ? 14.287 -2.326 22.422 1.00 48.16 109 PHE A C 1
ATOM 852 O O . PHE A 1 109 ? 13.962 -1.503 21.576 1.00 48.16 109 PHE A O 1
ATOM 859 N N . ARG A 1 110 ? 14.597 -1.976 23.681 1.00 48.81 110 ARG A N 1
ATOM 860 C CA . ARG A 1 110 ? 14.636 -0.569 24.130 1.00 48.81 110 ARG A CA 1
ATOM 861 C C . ARG A 1 110 ? 15.793 0.217 23.507 1.00 48.81 110 ARG A C 1
ATOM 863 O O . ARG A 1 110 ? 15.679 1.427 23.352 1.00 48.81 110 ARG A O 1
ATOM 870 N N . GLU A 1 111 ? 16.885 -0.459 23.144 1.00 47.06 111 GLU A N 1
ATOM 871 C CA . GLU A 1 111 ? 18.038 0.144 22.455 1.00 47.06 111 GLU A CA 1
ATOM 872 C C . GLU A 1 111 ? 17.882 0.182 20.927 1.00 47.06 111 GLU A C 1
ATOM 874 O O . GLU A 1 111 ? 18.477 1.026 20.254 1.00 47.06 111 GLU A O 1
ATOM 879 N N . ALA A 1 112 ? 17.069 -0.709 20.354 1.00 55.53 112 ALA A N 1
ATOM 880 C CA . ALA A 1 112 ? 16.756 -0.683 18.936 1.00 55.53 112 ALA A CA 1
ATOM 881 C C . ALA A 1 112 ? 15.815 0.497 18.647 1.00 55.53 112 ALA A C 1
ATOM 883 O O . ALA A 1 112 ? 14.632 0.453 18.972 1.00 55.53 112 ALA A O 1
ATOM 884 N N . GLY A 1 113 ? 16.335 1.558 18.021 1.00 66.00 113 GLY A N 1
ATOM 885 C CA . GLY A 1 113 ? 15.514 2.695 17.597 1.00 66.00 113 GLY A CA 1
ATOM 886 C C . GLY A 1 113 ? 14.276 2.225 16.825 1.00 66.00 113 GLY A C 1
ATOM 887 O O . GLY A 1 113 ? 14.367 1.289 16.031 1.00 66.00 113 GLY A O 1
ATOM 888 N N . GLY A 1 114 ? 13.121 2.859 17.053 1.00 69.62 114 GLY A N 1
ATOM 889 C CA . GLY A 1 114 ? 11.823 2.346 16.592 1.00 69.62 114 GLY A CA 1
ATOM 890 C C . GLY A 1 114 ? 11.741 2.026 15.090 1.00 69.62 114 GLY A C 1
ATOM 891 O O . GLY A 1 114 ? 10.987 1.143 14.696 1.00 69.62 114 GLY A O 1
ATOM 892 N N . HIS A 1 115 ? 12.554 2.662 14.243 1.00 75.62 115 HIS A N 1
ATOM 893 C CA . HIS A 1 115 ? 12.671 2.331 12.819 1.00 75.62 115 HIS A CA 1
ATOM 894 C C . HIS A 1 115 ? 13.089 0.872 12.566 1.00 75.62 115 HIS A C 1
ATOM 896 O O . HIS A 1 115 ? 12.624 0.245 11.619 1.00 75.62 115 HIS A O 1
ATOM 902 N N . LEU A 1 116 ? 13.907 0.279 13.440 1.00 77.44 116 LEU A N 1
ATOM 903 C CA . LEU A 1 116 ? 14.277 -1.139 13.371 1.00 77.44 116 LEU A CA 1
ATOM 904 C C . LEU A 1 116 ? 13.119 -2.062 13.754 1.00 77.44 116 LEU A C 1
ATOM 906 O O . LEU A 1 116 ? 13.129 -3.237 13.386 1.00 77.44 116 LEU A O 1
ATOM 910 N N . LEU A 1 117 ? 12.142 -1.563 14.504 1.00 76.12 117 LEU A N 1
ATOM 911 C CA . LEU A 1 117 ? 10.999 -2.340 14.977 1.00 76.12 117 LEU A CA 1
ATOM 912 C C . LEU A 1 117 ? 9.831 -2.251 14.003 1.00 76.12 117 LEU A C 1
ATOM 914 O O . LEU A 1 117 ? 9.204 -3.263 13.688 1.00 76.12 117 LEU A O 1
ATOM 918 N N . TRP A 1 118 ? 9.587 -1.046 13.500 1.00 81.38 118 TRP A N 1
ATOM 919 C CA . TRP A 1 118 ? 8.371 -0.672 12.790 1.00 81.38 118 TRP A CA 1
ATOM 920 C C . TRP A 1 118 ? 8.627 -0.235 11.348 1.00 81.38 118 TRP A C 1
ATOM 922 O O . TRP A 1 118 ? 7.720 -0.297 10.529 1.00 81.38 118 TRP A O 1
ATOM 932 N N . GLY A 1 119 ? 9.852 0.168 11.012 1.00 84.44 119 GLY A N 1
ATOM 933 C CA . GLY A 1 119 ? 10.169 0.906 9.789 1.00 84.44 119 GLY A CA 1
ATOM 934 C C . GLY A 1 119 ? 9.955 2.414 9.948 1.00 84.44 119 GLY A C 1
ATOM 935 O O . GLY A 1 119 ? 9.228 2.864 10.836 1.00 84.44 119 GLY A O 1
ATOM 936 N N . ASP A 1 120 ? 10.584 3.194 9.070 1.00 83.69 120 ASP A N 1
ATOM 937 C CA . ASP A 1 120 ? 10.525 4.662 9.109 1.00 83.69 120 ASP A CA 1
ATOM 938 C C . ASP A 1 120 ? 9.137 5.204 8.730 1.00 83.69 120 ASP A C 1
ATOM 940 O O . ASP A 1 120 ? 8.586 6.057 9.422 1.00 83.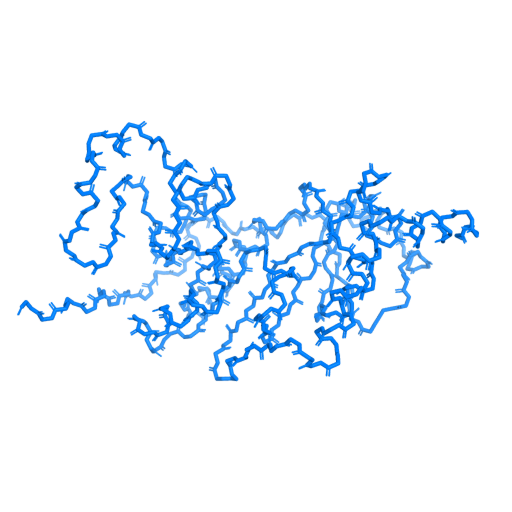69 120 ASP A O 1
ATOM 944 N N . GLU A 1 121 ? 8.535 4.677 7.655 1.00 86.31 121 GLU A N 1
ATOM 945 C CA . GLU A 1 121 ? 7.248 5.165 7.131 1.00 86.31 121 GLU A CA 1
ATOM 946 C C . GLU A 1 121 ? 6.086 4.969 8.131 1.00 86.31 121 GLU A C 1
ATOM 948 O O . GLU A 1 121 ? 5.346 5.926 8.369 1.00 86.31 121 GLU A O 1
ATOM 953 N N . PRO A 1 122 ? 5.915 3.799 8.787 1.00 89.94 122 PRO A N 1
ATOM 954 C CA . PRO A 1 122 ? 4.824 3.610 9.747 1.00 89.94 122 PRO A CA 1
ATOM 955 C C . PRO A 1 122 ? 4.993 4.468 10.999 1.00 89.94 122 PRO A C 1
ATOM 957 O O . PRO A 1 122 ? 4.010 4.976 11.536 1.00 89.94 122 PRO A O 1
ATOM 960 N N . LEU A 1 123 ? 6.237 4.674 11.442 1.00 88.19 123 LEU A N 1
ATOM 961 C CA . LEU A 1 123 ? 6.530 5.575 12.551 1.00 88.19 123 LEU A CA 1
ATOM 962 C C . LEU A 1 123 ? 6.208 7.023 12.219 1.00 88.19 123 LEU A C 1
ATOM 964 O O . LEU A 1 123 ? 5.604 7.702 13.042 1.00 88.19 123 LEU A O 1
ATOM 968 N N . GLN A 1 124 ? 6.572 7.488 11.024 1.00 89.62 124 GLN A N 1
ATOM 969 C CA . GLN A 1 124 ? 6.236 8.836 10.575 1.00 89.62 124 GLN A CA 1
ATOM 970 C C . GLN A 1 124 ? 4.721 9.074 10.645 1.00 89.62 124 GLN A C 1
ATOM 972 O O . GLN A 1 124 ? 4.278 10.076 11.211 1.00 89.62 124 GLN A O 1
ATOM 977 N N . ILE A 1 125 ? 3.928 8.123 10.141 1.00 91.12 125 ILE A N 1
ATOM 978 C CA . ILE A 1 125 ? 2.463 8.195 10.194 1.00 91.12 125 ILE A CA 1
ATOM 979 C C . ILE A 1 125 ? 1.980 8.197 11.651 1.00 91.12 125 ILE A C 1
ATOM 98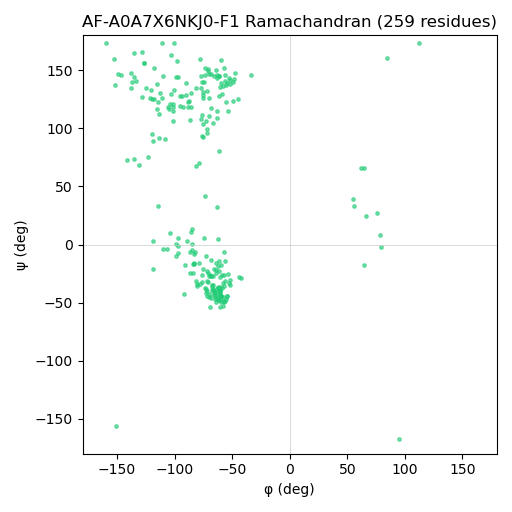1 O O . ILE A 1 125 ? 1.144 9.027 12.004 1.00 91.12 125 ILE A O 1
ATOM 985 N N . LYS A 1 126 ? 2.523 7.326 12.513 1.00 91.31 126 LYS A N 1
ATOM 986 C CA . LYS A 1 126 ? 2.127 7.246 13.928 1.00 91.31 126 LYS A CA 1
ATOM 987 C C . LYS A 1 126 ? 2.472 8.513 14.714 1.00 91.31 126 LYS A C 1
ATOM 989 O O . LYS A 1 126 ? 1.653 8.964 15.506 1.00 91.31 126 LYS A O 1
ATOM 994 N N . TYR A 1 127 ? 3.640 9.117 14.495 1.00 89.06 127 TYR A N 1
ATOM 995 C CA . TYR A 1 127 ? 4.005 10.386 15.136 1.00 89.06 127 TYR A CA 1
ATOM 996 C C . TYR A 1 127 ? 3.093 11.530 14.699 1.00 89.06 127 TYR A C 1
ATOM 998 O O . TYR A 1 127 ? 2.734 12.378 15.514 1.00 89.06 127 TYR A O 1
ATOM 1006 N N . ARG A 1 128 ? 2.711 11.551 13.420 1.00 89.38 128 ARG A N 1
ATOM 1007 C CA . ARG A 1 128 ? 1.819 12.575 12.876 1.00 89.38 128 ARG A CA 1
ATOM 1008 C C . ARG A 1 128 ? 0.374 12.401 13.337 1.00 89.38 128 ARG A C 1
ATOM 1010 O O . ARG A 1 128 ? -0.296 13.389 13.623 1.00 89.38 128 ARG A O 1
ATOM 1017 N N . PHE A 1 129 ? -0.089 11.158 13.426 1.00 91.19 129 PHE A N 1
ATOM 1018 C CA . PHE A 1 129 ? -1.435 10.805 13.859 1.00 91.19 129 PHE A CA 1
ATOM 1019 C C . PHE A 1 129 ? -1.372 9.851 15.062 1.00 91.19 129 PHE A C 1
ATOM 1021 O O . PHE A 1 129 ? -1.645 8.659 14.909 1.00 91.19 129 PHE A O 1
ATOM 1028 N N . PRO A 1 130 ? -1.052 10.347 16.275 1.00 87.38 130 PRO A N 1
ATOM 1029 C CA . PRO A 1 130 ? -0.889 9.497 17.459 1.00 87.38 130 PRO A CA 1
ATOM 1030 C C . PRO A 1 130 ? -2.115 8.633 17.767 1.00 87.38 130 PRO A C 1
ATOM 1032 O O . PRO A 1 130 ? -1.985 7.513 18.262 1.00 87.38 130 PRO A O 1
ATOM 1035 N N . HIS A 1 131 ? -3.301 9.140 17.430 1.00 86.50 131 HIS A N 1
ATOM 1036 C CA . HIS A 1 131 ? -4.580 8.476 17.656 1.00 86.50 131 HIS A CA 1
ATOM 1037 C C . HIS A 1 131 ? -4.952 7.472 16.565 1.00 86.50 131 HIS A C 1
ATOM 1039 O O . HIS A 1 131 ? -5.815 6.644 16.792 1.00 86.50 131 HIS A O 1
ATOM 1045 N N . VAL A 1 132 ? -4.321 7.505 15.391 1.00 91.31 132 VAL A N 1
ATOM 1046 C CA . VAL A 1 132 ? -4.625 6.537 14.333 1.00 91.31 132 VAL A CA 1
ATOM 1047 C C . VAL A 1 132 ? -3.960 5.204 14.663 1.00 91.31 132 VAL A C 1
ATOM 1049 O O . VAL A 1 132 ? -2.788 5.142 15.056 1.00 91.31 132 VAL A O 1
ATOM 1052 N N . VAL A 1 133 ? -4.716 4.119 14.499 1.00 92.94 133 VAL A N 1
ATOM 1053 C CA . VAL A 1 133 ? -4.171 2.764 14.582 1.00 92.94 133 VAL A CA 1
ATOM 1054 C C . VAL A 1 133 ? -3.249 2.560 13.387 1.00 92.94 133 VAL A C 1
ATOM 1056 O O . VAL A 1 133 ? -3.673 2.605 12.231 1.00 92.94 133 VAL A O 1
ATOM 1059 N N . VAL A 1 134 ? -1.969 2.340 13.669 1.00 93.75 134 VAL A N 1
ATOM 1060 C CA . VAL A 1 134 ? -0.961 2.010 12.664 1.00 93.75 134 VAL A CA 1
ATOM 1061 C C . VAL A 1 134 ? -0.397 0.647 13.018 1.00 93.75 134 VAL A C 1
ATOM 1063 O O . VAL A 1 134 ? 0.082 0.436 14.131 1.00 93.75 134 VAL A O 1
ATOM 1066 N N . ALA A 1 135 ? -0.450 -0.278 12.071 1.00 93.44 135 ALA A N 1
ATOM 1067 C CA . ALA A 1 135 ? 0.052 -1.629 12.229 1.00 93.44 135 ALA A CA 1
ATOM 1068 C C . ALA A 1 135 ? 1.025 -1.994 11.108 1.00 93.44 135 ALA A C 1
ATOM 1070 O O . ALA A 1 135 ? 0.995 -1.457 9.994 1.00 93.44 135 ALA A O 1
ATOM 1071 N N . VAL A 1 136 ? 1.891 -2.954 11.407 1.00 93.69 136 VAL A N 1
ATOM 1072 C CA . VAL A 1 136 ? 2.873 -3.495 10.473 1.00 93.69 136 VAL A CA 1
ATOM 1073 C C . VAL A 1 136 ? 2.787 -5.011 10.417 1.00 93.69 136 VAL A C 1
ATOM 1075 O O . VAL A 1 136 ? 2.884 -5.698 11.433 1.00 93.69 136 VAL A O 1
ATOM 1078 N N . CYS A 1 137 ? 2.641 -5.547 9.208 1.00 92.88 137 CYS A N 1
ATOM 1079 C CA . CYS A 1 137 ? 2.574 -6.985 8.965 1.00 92.88 137 CYS A CA 1
ATOM 1080 C C . CYS A 1 137 ? 3.107 -7.304 7.566 1.00 92.88 137 CYS A C 1
ATOM 1082 O O . CYS A 1 137 ? 2.776 -6.589 6.622 1.00 92.88 137 CYS A O 1
ATOM 1084 N N . GLU A 1 138 ? 3.917 -8.354 7.379 1.00 90.88 138 GLU A N 1
ATOM 1085 C CA . GLU A 1 138 ? 4.338 -8.759 6.029 1.00 90.88 138 GLU A CA 1
ATOM 1086 C C . GLU A 1 138 ? 3.178 -9.344 5.219 1.00 90.88 138 GLU A C 1
ATOM 1088 O O . GLU A 1 138 ? 3.036 -9.014 4.039 1.00 90.88 138 GLU A O 1
ATOM 1093 N N . ASP A 1 139 ? 2.355 -10.186 5.850 1.00 92.44 139 ASP A N 1
ATOM 1094 C CA . ASP A 1 139 ? 1.160 -10.763 5.239 1.00 92.44 139 ASP A CA 1
ATOM 1095 C C . ASP A 1 139 ? -0.019 -9.806 5.425 1.00 92.44 139 ASP A C 1
ATOM 1097 O O . ASP A 1 139 ? -0.549 -9.636 6.522 1.00 92.44 139 ASP A O 1
ATOM 1101 N N . ARG A 1 140 ? -0.425 -9.146 4.337 1.00 94.00 140 ARG A N 1
ATOM 1102 C CA . ARG A 1 140 ? -1.517 -8.167 4.398 1.00 94.00 140 ARG A CA 1
ATOM 1103 C C . ARG A 1 140 ? -2.870 -8.793 4.679 1.00 94.00 140 ARG A C 1
ATOM 1105 O O . ARG A 1 140 ? -3.715 -8.091 5.211 1.00 94.00 140 ARG A O 1
ATOM 1112 N N . VAL A 1 141 ? -3.083 -10.057 4.314 1.00 94.88 141 VAL A N 1
ATOM 1113 C CA . VAL A 1 141 ? -4.364 -10.722 4.585 1.00 94.88 141 VAL A CA 1
ATOM 1114 C C . VAL A 1 141 ? -4.478 -10.942 6.086 1.00 94.88 141 VAL A C 1
ATOM 1116 O O . VAL A 1 141 ? -5.390 -10.401 6.697 1.00 94.88 141 VAL A O 1
ATOM 1119 N N . ALA A 1 142 ? -3.469 -11.578 6.687 1.00 94.50 142 ALA A N 1
ATOM 1120 C CA . ALA A 1 142 ? -3.424 -11.794 8.132 1.00 94.50 142 ALA A CA 1
ATOM 1121 C C . ALA A 1 142 ? -3.459 -10.474 8.922 1.00 94.50 142 ALA A C 1
ATOM 1123 O O . ALA A 1 142 ? -4.089 -10.385 9.971 1.00 94.50 142 ALA A O 1
ATOM 1124 N N . GLY A 1 143 ? -2.797 -9.426 8.418 1.00 94.25 143 GLY A N 1
ATOM 1125 C CA . GLY A 1 143 ? -2.837 -8.111 9.052 1.00 94.25 143 GLY A CA 1
ATOM 1126 C C . GLY A 1 143 ? -4.215 -7.451 9.009 1.00 94.25 143 GLY A C 1
ATOM 1127 O O . GLY A 1 143 ? -4.612 -6.840 9.993 1.00 94.25 143 GLY A O 1
ATOM 1128 N N . VAL A 1 144 ? -4.950 -7.588 7.903 1.00 94.69 144 VAL A N 1
ATOM 1129 C CA . VAL A 1 144 ? -6.335 -7.101 7.810 1.00 94.69 144 VAL A CA 1
ATOM 1130 C C . VAL A 1 144 ? -7.255 -7.917 8.715 1.00 94.69 144 VAL A C 1
ATOM 1132 O O . VAL A 1 144 ? -8.010 -7.324 9.473 1.00 94.69 144 VAL A O 1
ATOM 1135 N N . GLU A 1 145 ? -7.157 -9.249 8.697 1.00 94.69 145 GLU A N 1
ATOM 1136 C CA . GLU A 1 145 ? -7.942 -10.127 9.582 1.00 94.69 145 GLU A CA 1
ATOM 1137 C C . GLU A 1 145 ? -7.753 -9.753 11.053 1.00 94.69 145 GLU A C 1
ATOM 1139 O O . GLU A 1 145 ? -8.727 -9.635 11.791 1.00 94.69 145 GLU A O 1
ATOM 1144 N N . ARG A 1 146 ? -6.505 -9.496 11.462 1.00 93.12 146 ARG A N 1
ATOM 1145 C CA . ARG A 1 146 ? -6.185 -9.065 12.823 1.00 93.12 146 ARG A CA 1
ATOM 1146 C C . ARG A 1 146 ? -6.820 -7.720 13.175 1.00 93.12 146 ARG A C 1
ATOM 1148 O O . ARG A 1 146 ? -7.444 -7.611 14.223 1.00 93.12 146 ARG A O 1
ATOM 1155 N N . LEU A 1 147 ? -6.695 -6.721 12.299 1.00 93.06 147 LEU A N 1
ATOM 1156 C CA . LEU A 1 147 ? -7.300 -5.403 12.522 1.00 93.06 147 LEU A CA 1
ATOM 1157 C C . LEU A 1 147 ? -8.823 -5.491 12.652 1.00 93.06 147 LEU A C 1
ATOM 1159 O O . LEU A 1 147 ? -9.393 -4.825 13.504 1.00 93.06 147 LEU A O 1
ATOM 1163 N N . LEU A 1 148 ? -9.472 -6.326 11.841 1.00 92.81 148 LEU A N 1
ATOM 1164 C CA . LEU A 1 148 ? -10.923 -6.516 11.893 1.00 92.81 148 LEU A CA 1
ATOM 1165 C C . LEU A 1 148 ? -11.374 -7.300 13.129 1.00 92.81 148 LEU A C 1
ATOM 1167 O O . LEU A 1 148 ? -12.468 -7.059 13.627 1.00 92.81 148 LEU A O 1
ATOM 1171 N N . ALA A 1 149 ? -10.549 -8.222 13.628 1.00 91.31 149 ALA A N 1
ATOM 1172 C CA . ALA A 1 149 ? -10.824 -8.922 14.880 1.00 91.31 149 ALA A CA 1
ATOM 1173 C C . ALA A 1 149 ? -10.745 -7.975 16.091 1.00 91.31 149 ALA A C 1
ATOM 1175 O O . ALA A 1 149 ? -11.569 -8.077 16.997 1.00 91.31 149 ALA A O 1
ATOM 1176 N N . ASP A 1 150 ? -9.779 -7.051 16.087 1.00 88.12 150 ASP A N 1
ATOM 1177 C CA . ASP A 1 150 ? -9.560 -6.092 17.178 1.00 88.12 150 ASP A CA 1
ATOM 1178 C C . ASP A 1 150 ? -10.508 -4.886 17.122 1.00 88.12 150 ASP A C 1
ATOM 1180 O O . ASP A 1 150 ? -10.931 -4.379 18.161 1.00 88.12 150 ASP A O 1
ATOM 1184 N N . TYR A 1 151 ? -10.862 -4.450 15.911 1.00 88.06 151 TYR A N 1
ATOM 1185 C CA . TYR A 1 151 ? -11.692 -3.275 15.638 1.00 88.06 151 TYR A CA 1
ATOM 1186 C C . TYR A 1 151 ? -12.827 -3.612 14.648 1.00 88.06 151 TYR A C 1
ATOM 1188 O O . TYR A 1 151 ? -12.822 -3.135 13.508 1.00 88.06 151 TYR A O 1
ATOM 1196 N N . PRO A 1 152 ? -13.819 -4.429 15.053 1.00 83.00 152 PRO A N 1
ATOM 1197 C CA . PRO A 1 152 ? -14.871 -4.913 14.152 1.00 83.00 152 PRO A CA 1
ATOM 1198 C C . PRO A 1 152 ? -15.820 -3.813 13.648 1.00 83.00 152 PRO A C 1
ATOM 1200 O O . PRO A 1 152 ? -16.372 -3.930 12.557 1.00 83.00 152 PRO A O 1
ATOM 1203 N N . GLU A 1 153 ? -15.992 -2.730 14.407 1.00 78.38 153 GLU A N 1
ATOM 1204 C CA . GLU A 1 153 ? -16.970 -1.666 14.125 1.00 78.38 153 GLU A CA 1
ATOM 1205 C C . GLU A 1 153 ? -16.443 -0.568 13.168 1.00 78.38 153 GLU A C 1
ATOM 1207 O O . GLU A 1 153 ? -17.199 0.311 12.747 1.00 78.38 153 GLU A O 1
ATOM 1212 N N . GLU A 1 154 ? -15.154 -0.581 12.793 1.00 70.69 154 GLU A N 1
ATOM 1213 C CA . GLU A 1 154 ? -14.498 0.553 12.111 1.00 70.69 154 GLU A CA 1
ATOM 1214 C C . GLU A 1 154 ? -13.628 0.134 10.907 1.00 70.69 154 GLU A C 1
ATOM 1216 O O . GLU A 1 154 ? -12.403 0.199 10.938 1.00 70.69 154 GLU A O 1
ATOM 1221 N N . PRO A 1 155 ? -14.218 -0.258 9.769 1.00 82.94 155 PRO A N 1
ATOM 1222 C CA . PRO A 1 155 ? -13.513 -1.075 8.779 1.00 82.94 155 PRO A CA 1
ATOM 1223 C C . PRO A 1 155 ? -12.640 -0.287 7.778 1.00 82.94 155 PRO A C 1
ATOM 1225 O O . PRO A 1 155 ? -12.236 -0.827 6.748 1.00 82.94 155 PRO A O 1
ATOM 1228 N N . TRP A 1 156 ? -12.354 1.000 8.002 1.00 93.94 156 TRP A N 1
ATOM 1229 C CA . TRP A 1 156 ? -11.562 1.780 7.041 1.00 93.94 156 TRP A CA 1
ATOM 1230 C C . TRP A 1 156 ? -10.084 1.439 7.155 1.00 93.94 156 TRP A C 1
ATOM 1232 O O . TRP A 1 156 ? -9.421 1.857 8.097 1.00 93.94 156 TRP A O 1
ATOM 1242 N N . ILE A 1 157 ? -9.546 0.731 6.163 1.00 96.50 157 ILE A N 1
ATOM 1243 C CA . ILE A 1 157 ? -8.142 0.313 6.161 1.00 96.50 157 ILE A CA 1
ATOM 1244 C C . ILE A 1 157 ? -7.416 0.943 4.976 1.00 96.50 157 ILE A C 1
ATOM 1246 O O . ILE A 1 157 ? -7.790 0.762 3.816 1.00 96.50 157 ILE A O 1
ATOM 1250 N N . ILE A 1 158 ? -6.327 1.649 5.259 1.00 96.88 158 ILE A N 1
ATOM 1251 C CA . ILE A 1 158 ? -5.396 2.151 4.254 1.00 96.88 158 ILE A CA 1
ATOM 1252 C C . ILE A 1 158 ? -4.175 1.235 4.229 1.00 96.88 158 ILE A C 1
ATOM 1254 O O . ILE A 1 158 ? -3.476 1.073 5.228 1.00 96.88 158 ILE A O 1
ATOM 1258 N N . LEU A 1 159 ? -3.896 0.640 3.073 1.00 95.69 159 LEU A N 1
ATOM 1259 C CA . LEU A 1 159 ? -2.695 -0.155 2.863 1.00 95.69 159 LEU A CA 1
ATOM 1260 C C . LEU A 1 159 ? -1.587 0.718 2.290 1.00 95.69 159 LEU A C 1
ATOM 1262 O O . LEU A 1 159 ? -1.699 1.206 1.159 1.00 95.69 159 LEU A O 1
ATOM 1266 N N . ASP A 1 160 ? -0.494 0.827 3.034 1.00 91.38 160 ASP A N 1
ATOM 1267 C CA . ASP A 1 160 ? 0.704 1.509 2.569 1.00 91.38 160 ASP A CA 1
ATOM 1268 C C . ASP A 1 160 ? 1.616 0.530 1.808 1.00 91.38 160 ASP A C 1
ATOM 1270 O O . ASP A 1 160 ? 1.984 -0.557 2.283 1.00 91.38 160 ASP A O 1
ATOM 1274 N N . ASP A 1 161 ? 1.917 0.904 0.568 1.00 87.25 161 ASP A N 1
ATOM 1275 C CA . ASP A 1 161 ? 2.766 0.198 -0.389 1.00 87.25 161 ASP A CA 1
ATOM 1276 C C . ASP A 1 161 ? 2.388 -1.268 -0.695 1.00 87.25 161 ASP A C 1
ATOM 1278 O O . ASP A 1 161 ? 3.242 -2.141 -0.874 1.00 87.25 161 ASP A O 1
ATOM 1282 N N . ALA A 1 162 ? 1.091 -1.570 -0.789 1.00 85.94 162 ALA A N 1
ATOM 1283 C CA . ALA A 1 162 ? 0.606 -2.950 -0.929 1.00 85.94 162 ALA A CA 1
ATOM 1284 C C . ALA A 1 162 ? 0.290 -3.400 -2.369 1.00 85.94 162 ALA A C 1
ATOM 1286 O O . ALA A 1 162 ? -0.160 -4.524 -2.578 1.00 85.94 162 ALA A O 1
ATOM 1287 N N . MET A 1 163 ? 0.569 -2.592 -3.398 1.00 88.88 163 MET A N 1
ATOM 1288 C CA . MET A 1 163 ? 0.159 -2.902 -4.782 1.00 88.88 163 MET A CA 1
ATOM 1289 C C . MET A 1 163 ? 0.814 -4.172 -5.375 1.00 88.88 163 MET A C 1
ATOM 1291 O O . MET A 1 163 ? 0.285 -4.785 -6.312 1.00 88.88 163 MET A O 1
ATOM 1295 N N . GLN A 1 164 ? 1.961 -4.593 -4.832 1.00 88.00 164 GLN A N 1
ATOM 1296 C CA . GLN A 1 164 ? 2.625 -5.853 -5.192 1.00 88.00 164 GLN A CA 1
ATOM 1297 C C . GLN A 1 164 ? 2.051 -7.068 -4.440 1.00 88.00 164 GLN A C 1
ATOM 1299 O O . GLN A 1 164 ? 2.265 -8.218 -4.849 1.00 88.00 164 GLN A O 1
ATOM 1304 N N . HIS A 1 165 ? 1.309 -6.843 -3.352 1.00 90.00 165 HIS A N 1
ATOM 1305 C CA . HIS A 1 165 ? 0.732 -7.878 -2.498 1.00 90.00 165 HIS A CA 1
ATOM 1306 C C . HIS A 1 165 ? -0.574 -8.435 -3.093 1.00 90.00 165 HIS A C 1
ATOM 1308 O O . HIS A 1 165 ? -1.660 -8.281 -2.547 1.00 90.00 165 HIS A O 1
ATOM 1314 N N . ARG A 1 166 ? -0.460 -9.137 -4.227 1.00 91.25 166 ARG A N 1
ATOM 1315 C CA . ARG A 1 166 ? -1.599 -9.673 -5.002 1.00 91.25 166 ARG A CA 1
ATOM 1316 C C . ARG A 1 166 ? -2.483 -10.696 -4.274 1.00 91.25 166 ARG A C 1
ATOM 1318 O O . ARG A 1 166 ? -3.575 -10.990 -4.757 1.00 91.25 166 ARG A O 1
ATOM 1325 N N . ARG A 1 167 ? -2.026 -11.241 -3.141 1.00 92.62 167 ARG A N 1
ATOM 1326 C CA . ARG A 1 167 ? -2.850 -12.102 -2.279 1.00 92.62 167 ARG A CA 1
ATOM 1327 C C . ARG A 1 167 ? -4.014 -11.342 -1.646 1.00 92.62 167 ARG A C 1
ATOM 1329 O O . ARG A 1 167 ? -4.969 -11.994 -1.272 1.00 92.62 167 ARG A O 1
ATOM 1336 N N . LEU A 1 168 ? -3.947 -10.013 -1.556 1.00 93.75 168 LEU A N 1
ATOM 1337 C CA . LEU A 1 168 ? -5.035 -9.164 -1.076 1.00 93.75 168 LEU A CA 1
ATOM 1338 C C . LEU A 1 168 ? -5.552 -8.310 -2.238 1.00 93.75 168 LEU A C 1
ATOM 1340 O O . LEU A 1 168 ? -4.754 -7.690 -2.945 1.00 93.75 168 LEU A O 1
ATOM 1344 N N . LYS A 1 169 ? -6.870 -8.286 -2.437 1.00 93.56 169 LYS A N 1
ATOM 1345 C CA . LYS A 1 169 ? -7.574 -7.412 -3.380 1.00 93.56 169 LYS A CA 1
ATOM 1346 C C . LYS A 1 169 ? -8.203 -6.247 -2.605 1.00 93.56 169 LYS A C 1
ATOM 1348 O O . LYS A 1 169 ? -9.182 -6.460 -1.898 1.00 93.56 169 LYS A O 1
ATOM 1353 N N . PRO A 1 170 ? -7.639 -5.032 -2.703 1.00 94.19 170 PRO A N 1
ATOM 1354 C CA . PRO A 1 170 ? -8.224 -3.840 -2.097 1.00 94.19 170 PRO A CA 1
ATOM 1355 C C . PRO A 1 170 ? -9.493 -3.414 -2.840 1.00 94.19 170 PRO A C 1
ATOM 1357 O O . PRO A 1 170 ? -9.550 -3.534 -4.067 1.00 94.19 170 PRO A O 1
ATOM 1360 N N . SER A 1 171 ? -10.447 -2.809 -2.133 1.00 94.56 171 SER A N 1
ATOM 1361 C CA . SER A 1 171 ? -11.668 -2.240 -2.724 1.00 94.56 171 SER A CA 1
ATOM 1362 C C . SER A 1 171 ? -11.344 -1.099 -3.695 1.00 94.56 171 SER A C 1
ATOM 1364 O O . SER A 1 171 ? -12.000 -0.938 -4.729 1.00 94.56 171 SER A O 1
ATOM 1366 N N . LYS A 1 172 ? -10.314 -0.297 -3.378 1.00 94.56 172 LYS A N 1
ATOM 1367 C CA . LYS A 1 172 ? -9.754 0.729 -4.271 1.00 94.56 172 LYS A CA 1
ATOM 1368 C C . LYS A 1 172 ? -8.230 0.726 -4.234 1.00 94.56 172 LYS A C 1
ATOM 1370 O O . LYS A 1 172 ? -7.624 0.630 -3.175 1.00 94.56 172 LYS A O 1
ATOM 1375 N N . THR A 1 173 ? -7.602 0.899 -5.392 1.00 95.31 173 THR A N 1
ATOM 1376 C CA . THR A 1 173 ? -6.148 1.038 -5.535 1.00 95.31 173 THR A CA 1
ATOM 1377 C C . THR A 1 173 ? -5.802 2.367 -6.200 1.00 95.31 173 THR A C 1
ATOM 1379 O O . THR A 1 173 ? -6.271 2.659 -7.302 1.00 95.31 173 THR A O 1
ATOM 1382 N N . ILE A 1 174 ? -4.942 3.148 -5.553 1.00 94.94 174 ILE A N 1
ATOM 1383 C CA . ILE A 1 174 ? -4.362 4.389 -6.062 1.00 94.94 174 ILE A CA 1
ATOM 1384 C C . ILE A 1 174 ? -2.906 4.115 -6.433 1.00 94.94 174 ILE A C 1
ATOM 1386 O O . ILE A 1 174 ? -2.089 3.743 -5.585 1.00 94.94 174 ILE A O 1
ATOM 1390 N N . LEU A 1 175 ? -2.581 4.294 -7.713 1.00 94.19 175 LEU A N 1
ATOM 1391 C CA . LEU A 1 175 ? -1.221 4.151 -8.219 1.00 94.19 175 LEU A CA 1
ATOM 1392 C C . LEU A 1 175 ? -0.524 5.509 -8.268 1.00 94.19 175 LEU A C 1
ATOM 1394 O O . LEU A 1 175 ? -0.908 6.391 -9.027 1.00 94.19 175 LEU A O 1
ATOM 1398 N N . MET A 1 176 ? 0.560 5.632 -7.519 1.00 92.75 176 MET A N 1
ATOM 1399 C CA . MET A 1 176 ? 1.456 6.779 -7.532 1.00 92.75 176 MET A CA 1
ATOM 1400 C C . MET A 1 176 ? 2.505 6.621 -8.638 1.00 92.75 176 MET A C 1
ATOM 1402 O O . MET A 1 176 ? 3.189 5.593 -8.718 1.00 92.75 176 MET A O 1
ATOM 1406 N N . SER A 1 177 ? 2.679 7.651 -9.465 1.00 90.62 177 SER A N 1
ATOM 1407 C CA . SER A 1 177 ? 3.697 7.689 -10.520 1.00 90.62 177 SER A CA 1
ATOM 1408 C C . SER A 1 177 ? 4.368 9.057 -10.574 1.00 90.62 177 SER A C 1
ATOM 1410 O O . SER A 1 177 ? 3.697 10.078 -10.560 1.00 90.62 177 SER A O 1
ATOM 1412 N N . ASN A 1 178 ? 5.695 9.097 -10.679 1.00 88.12 178 ASN A N 1
ATOM 1413 C CA . ASN A 1 178 ? 6.416 10.361 -10.822 1.00 88.12 178 ASN A CA 1
ATOM 1414 C C . ASN A 1 178 ? 6.186 10.940 -12.230 1.00 88.12 178 ASN A C 1
ATOM 1416 O O . ASN A 1 178 ? 6.329 10.220 -13.220 1.00 88.12 178 ASN A O 1
ATOM 1420 N N . TYR A 1 179 ? 5.851 12.225 -12.328 1.00 85.19 179 TYR A N 1
ATOM 1421 C CA . TYR A 1 179 ? 5.604 12.917 -13.594 1.00 85.19 179 TYR A CA 1
ATOM 1422 C C . TYR A 1 179 ? 6.835 12.933 -14.512 1.00 85.19 179 TYR A C 1
ATOM 1424 O O . TYR A 1 179 ? 6.723 12.677 -15.709 1.00 85.19 179 TYR A O 1
ATOM 1432 N N . ASN A 1 180 ? 8.021 13.182 -13.951 1.00 83.25 180 ASN A N 1
ATOM 1433 C CA . ASN A 1 180 ? 9.268 13.304 -14.714 1.00 83.25 180 ASN A CA 1
ATOM 1434 C C . ASN A 1 180 ? 9.810 11.944 -15.179 1.00 83.25 180 ASN A C 1
ATOM 1436 O O . ASN A 1 180 ? 10.583 11.868 -16.133 1.00 83.25 180 ASN A O 1
ATOM 1440 N N . ARG A 1 181 ? 9.400 10.859 -14.513 1.00 85.62 181 ARG A N 1
ATOM 1441 C CA . ARG A 1 181 ? 9.779 9.486 -14.860 1.00 85.62 181 ARG A CA 1
ATOM 1442 C C . ARG A 1 181 ? 8.586 8.546 -14.674 1.00 85.62 181 ARG A C 1
ATOM 1444 O O . ARG A 1 181 ? 8.544 7.783 -13.708 1.00 85.62 181 ARG A O 1
ATOM 1451 N N . PRO A 1 182 ? 7.594 8.613 -15.569 1.00 88.94 182 PRO A N 1
ATOM 1452 C CA . PRO A 1 182 ? 6.378 7.848 -15.395 1.00 88.94 182 PRO A CA 1
ATOM 1453 C C . PRO A 1 182 ? 6.616 6.364 -15.670 1.00 88.94 182 PRO A C 1
ATOM 1455 O O . PRO A 1 182 ? 7.467 5.998 -16.486 1.00 88.94 182 PRO A O 1
ATOM 1458 N N . PHE A 1 183 ? 5.824 5.497 -15.035 1.00 89.31 183 PHE A N 1
ATOM 1459 C CA . PHE A 1 183 ? 6.045 4.047 -15.104 1.00 89.31 183 PHE A CA 1
ATOM 1460 C C . PHE A 1 183 ? 5.996 3.478 -16.532 1.00 89.31 183 PHE A C 1
ATOM 1462 O O . PHE A 1 183 ? 6.620 2.462 -16.812 1.00 89.31 183 PHE A O 1
ATOM 1469 N N . TRP A 1 184 ? 5.274 4.124 -17.452 1.00 88.12 184 TRP A N 1
ATOM 1470 C CA . TRP A 1 184 ? 5.169 3.693 -18.850 1.00 88.12 184 TRP A CA 1
ATOM 1471 C C . TRP A 1 184 ? 6.347 4.136 -19.724 1.00 88.12 184 TRP A C 1
ATOM 1473 O O . TRP A 1 184 ? 6.412 3.739 -20.883 1.00 88.12 184 TRP A O 1
ATOM 1483 N N . LYS A 1 185 ? 7.271 4.954 -19.206 1.00 88.44 185 LYS A N 1
ATOM 1484 C CA . LYS A 1 185 ? 8.522 5.336 -19.887 1.00 88.44 185 LYS A CA 1
ATOM 1485 C C . LYS A 1 185 ? 9.764 4.717 -19.236 1.00 88.44 185 LYS A C 1
ATOM 1487 O O . LYS A 1 185 ? 10.862 4.906 -19.753 1.00 88.44 185 LYS A O 1
ATOM 1492 N N . ASP A 1 186 ? 9.608 3.995 -18.128 1.00 88.62 186 ASP A N 1
ATOM 1493 C CA . ASP A 1 186 ? 10.708 3.340 -17.417 1.00 88.62 186 ASP A CA 1
ATOM 1494 C C . ASP A 1 186 ? 10.786 1.837 -17.752 1.00 88.62 186 ASP A C 1
ATOM 1496 O O . ASP A 1 186 ? 9.941 1.287 -18.463 1.00 88.62 186 ASP A O 1
ATOM 1500 N N . CYS A 1 187 ? 11.826 1.162 -17.271 1.00 89.56 187 CYS A N 1
ATOM 1501 C CA . CYS A 1 187 ? 12.030 -0.271 -17.458 1.00 89.56 187 CYS A CA 1
ATOM 1502 C C . CYS A 1 187 ? 12.288 -0.994 -16.130 1.00 89.56 187 CYS A C 1
ATOM 1504 O O . CYS A 1 187 ? 12.504 -0.374 -15.088 1.00 89.56 187 CYS A O 1
ATOM 1506 N N . LEU A 1 188 ? 12.195 -2.325 -16.164 1.00 91.06 188 LEU A N 1
ATOM 1507 C CA . LEU A 1 188 ? 12.393 -3.178 -14.993 1.00 91.06 188 LEU A CA 1
ATOM 1508 C C . LEU A 1 188 ? 13.815 -3.091 -14.447 1.00 91.06 188 LEU A C 1
ATOM 1510 O O . LEU A 1 188 ? 14.779 -2.943 -15.204 1.00 91.06 188 LEU A O 1
ATOM 1514 N N . LEU A 1 189 ? 13.933 -3.285 -13.136 1.00 88.56 189 LEU A N 1
ATOM 1515 C CA . LEU A 1 189 ? 15.204 -3.572 -12.482 1.00 88.56 189 LEU A CA 1
ATOM 1516 C C . LEU A 1 189 ? 15.917 -4.767 -13.161 1.00 88.56 189 LEU A C 1
ATOM 1518 O O . LEU A 1 189 ? 15.250 -5.713 -13.596 1.00 88.56 189 LEU A O 1
ATOM 1522 N N . PRO A 1 190 ? 17.261 -4.744 -13.272 1.00 87.81 190 PRO A N 1
ATOM 1523 C CA . PRO A 1 190 ? 18.182 -3.684 -12.832 1.00 87.81 190 PRO A CA 1
ATOM 1524 C C . PRO A 1 190 ? 18.369 -2.534 -13.848 1.00 87.81 190 PRO A C 1
ATOM 1526 O O . PRO A 1 190 ? 19.141 -1.618 -13.596 1.00 87.81 190 PRO A O 1
ATOM 1529 N N . PHE A 1 191 ? 17.701 -2.568 -15.006 1.00 87.56 191 PHE A N 1
ATOM 1530 C CA . PHE A 1 191 ? 17.928 -1.606 -16.098 1.00 87.56 191 PHE A CA 1
ATOM 1531 C C . PHE A 1 191 ? 17.177 -0.275 -15.943 1.00 87.56 191 PHE A C 1
ATOM 1533 O O . PHE A 1 191 ? 17.492 0.691 -16.639 1.00 87.56 191 PHE A O 1
ATOM 1540 N N . GLY A 1 192 ? 16.179 -0.242 -15.067 1.00 88.75 192 GLY A N 1
ATOM 1541 C CA . GLY A 1 192 ? 15.411 0.935 -14.674 1.00 88.75 192 GLY A CA 1
ATOM 1542 C C . GLY A 1 192 ? 14.913 0.767 -13.244 1.00 88.75 192 GLY A C 1
ATOM 1543 O O . GLY A 1 192 ? 15.499 0.002 -12.481 1.00 88.75 192 GLY A O 1
ATOM 1544 N N . HIS A 1 193 ? 13.840 1.459 -12.869 1.00 90.94 193 HIS A N 1
ATOM 1545 C CA . HIS A 1 193 ? 13.380 1.490 -11.474 1.00 90.94 193 HIS A CA 1
ATOM 1546 C C . HIS A 1 193 ? 12.121 0.659 -11.252 1.00 90.94 193 HIS A C 1
ATOM 1548 O O . HIS A 1 193 ? 11.660 0.545 -10.119 1.00 90.94 193 HIS A O 1
ATOM 1554 N N . LEU A 1 194 ? 11.537 0.071 -12.297 1.00 91.62 194 LEU A N 1
ATOM 1555 C CA . LEU A 1 194 ? 10.304 -0.685 -12.136 1.00 91.62 194 LEU A CA 1
ATOM 1556 C C . LEU A 1 194 ? 10.554 -1.991 -11.376 1.00 91.62 194 LEU A C 1
ATOM 1558 O O . LEU A 1 194 ? 11.384 -2.818 -11.759 1.00 91.62 194 LEU A O 1
ATOM 1562 N N . ARG A 1 195 ? 9.780 -2.178 -10.310 1.00 91.50 195 ARG A N 1
ATOM 1563 C CA . ARG A 1 195 ? 9.725 -3.389 -9.476 1.00 91.50 195 ARG A CA 1
ATOM 1564 C C . ARG A 1 195 ? 8.574 -4.324 -9.866 1.00 91.50 195 ARG A C 1
ATOM 1566 O O . ARG A 1 195 ? 8.353 -5.346 -9.225 1.00 91.50 195 ARG A O 1
ATOM 1573 N N . ASP A 1 196 ? 7.781 -3.926 -10.854 1.00 92.75 196 ASP A N 1
ATOM 1574 C CA . ASP A 1 196 ? 6.638 -4.664 -11.384 1.00 92.75 196 ASP A CA 1
ATOM 1575 C C . ASP A 1 196 ? 6.442 -4.259 -12.867 1.00 92.75 196 ASP A C 1
ATOM 1577 O O . ASP A 1 196 ? 6.949 -3.224 -13.310 1.00 92.75 196 ASP A O 1
ATOM 1581 N N . LEU A 1 197 ? 5.751 -5.075 -13.664 1.00 90.88 197 LEU A N 1
ATOM 1582 C CA . LEU A 1 197 ? 5.486 -4.800 -15.076 1.00 90.88 197 LEU A CA 1
ATOM 1583 C C . LEU A 1 197 ? 4.629 -3.530 -15.231 1.00 90.88 197 LEU A C 1
ATOM 1585 O O . LEU A 1 197 ? 3.665 -3.369 -14.484 1.00 90.88 197 LEU A O 1
ATOM 1589 N N . PRO A 1 198 ? 4.845 -2.681 -16.256 1.00 89.88 198 PRO A N 1
ATOM 1590 C CA . PRO A 1 198 ? 3.969 -1.533 -16.524 1.00 89.88 198 PRO A CA 1
ATOM 1591 C C . PRO A 1 198 ? 2.481 -1.907 -16.627 1.00 89.88 198 PRO A C 1
ATOM 1593 O O . PRO A 1 198 ? 1.607 -1.159 -16.199 1.00 89.88 198 PRO A O 1
ATOM 1596 N N . SER A 1 199 ? 2.179 -3.109 -17.132 1.00 88.62 199 SER A N 1
ATOM 1597 C CA . SER A 1 199 ? 0.816 -3.646 -17.224 1.00 88.62 199 SER A CA 1
ATOM 1598 C C . SER A 1 199 ? 0.124 -3.846 -15.873 1.00 88.62 199 SER A C 1
ATOM 1600 O O . SER A 1 199 ? -1.100 -3.969 -15.831 1.00 88.62 199 SER A O 1
ATOM 1602 N N . ALA A 1 200 ? 0.876 -3.889 -14.771 1.00 90.88 200 ALA A N 1
ATOM 1603 C CA . ALA A 1 200 ? 0.329 -3.936 -13.421 1.00 90.88 200 ALA A CA 1
ATOM 1604 C C . ALA A 1 200 ? -0.508 -2.695 -13.080 1.00 90.88 200 ALA A C 1
ATOM 1606 O O . ALA A 1 200 ? -1.396 -2.794 -12.232 1.00 90.88 200 ALA A O 1
ATOM 1607 N N . ALA A 1 201 ? -0.289 -1.572 -13.776 1.00 91.88 201 ALA A N 1
ATOM 1608 C CA . ALA A 1 201 ? -1.079 -0.353 -13.626 1.00 91.88 201 ALA A CA 1
ATOM 1609 C C . ALA A 1 201 ? -2.576 -0.562 -13.878 1.00 91.88 201 ALA A C 1
ATOM 1611 O O . ALA A 1 201 ? -3.386 0.117 -13.256 1.00 91.88 201 ALA A O 1
ATOM 1612 N N . ARG A 1 202 ? -2.962 -1.569 -14.678 1.00 90.31 202 ARG A N 1
ATOM 1613 C CA . ARG A 1 202 ? -4.374 -1.911 -14.930 1.00 90.31 202 ARG A CA 1
ATOM 1614 C C . ARG A 1 202 ? -5.162 -2.278 -13.670 1.00 90.31 202 ARG A C 1
ATOM 1616 O O . ARG A 1 202 ? -6.383 -2.286 -13.712 1.00 90.31 202 ARG A O 1
ATOM 1623 N N . ARG A 1 203 ? -4.481 -2.609 -12.566 1.00 90.81 203 ARG A N 1
ATOM 1624 C CA . ARG A 1 203 ? -5.117 -2.883 -11.266 1.00 90.81 203 ARG A CA 1
ATOM 1625 C C . ARG A 1 203 ? -5.503 -1.610 -10.510 1.00 90.81 203 ARG A C 1
ATOM 1627 O O . ARG A 1 203 ? -6.245 -1.690 -9.540 1.00 90.81 203 ARG A O 1
ATOM 1634 N N . ALA A 1 204 ? -4.963 -0.460 -10.902 1.00 92.88 204 ALA A N 1
ATOM 1635 C CA . ALA A 1 204 ? -5.264 0.804 -10.258 1.00 92.88 204 ALA A CA 1
ATOM 1636 C C . ALA A 1 204 ? -6.666 1.274 -10.649 1.00 92.88 204 ALA A C 1
ATOM 1638 O O . ALA A 1 204 ? -7.046 1.206 -11.814 1.00 92.88 204 ALA A O 1
ATOM 1639 N N . ASN A 1 205 ? -7.416 1.816 -9.699 1.00 93.44 205 ASN A N 1
ATOM 1640 C CA . ASN A 1 205 ? -8.659 2.528 -9.981 1.00 93.44 205 ASN A CA 1
ATOM 1641 C C . ASN A 1 205 ? -8.397 3.990 -10.350 1.00 93.44 205 ASN A C 1
ATOM 1643 O O . ASN A 1 205 ? -9.213 4.590 -11.034 1.00 93.44 205 ASN A O 1
ATOM 1647 N N . CYS A 1 206 ? -7.273 4.556 -9.911 1.00 91.25 206 CYS A N 1
ATOM 1648 C CA . CYS A 1 206 ? -6.836 5.907 -10.247 1.00 91.25 206 CYS A CA 1
ATOM 1649 C C . CYS A 1 206 ? -5.306 5.961 -10.268 1.00 91.25 206 CYS A C 1
ATOM 1651 O O . CYS A 1 206 ? -4.650 5.259 -9.489 1.00 91.25 206 CYS A O 1
ATOM 1653 N N . ILE A 1 207 ? -4.743 6.783 -11.151 1.00 90.06 207 ILE A N 1
ATOM 1654 C CA . ILE A 1 207 ? -3.307 7.040 -11.229 1.00 90.06 207 ILE A CA 1
ATOM 1655 C C . ILE A 1 207 ? -3.050 8.498 -10.856 1.00 90.06 207 ILE A C 1
ATOM 1657 O O . ILE A 1 207 ? -3.558 9.408 -11.503 1.00 90.06 207 ILE A O 1
ATOM 1661 N N . VAL A 1 208 ? -2.226 8.722 -9.838 1.00 90.12 208 VAL A N 1
ATOM 1662 C CA . VAL A 1 208 ? -1.827 10.054 -9.384 1.00 90.12 208 VAL A CA 1
ATOM 1663 C C . VAL A 1 208 ? -0.407 10.338 -9.852 1.00 90.12 208 VAL A C 1
ATOM 1665 O O . VAL A 1 208 ? 0.535 9.617 -9.504 1.00 90.12 208 VAL A O 1
ATOM 1668 N N . LEU A 1 209 ? -0.253 11.401 -10.639 1.00 88.19 209 LEU A N 1
ATOM 1669 C CA . LEU A 1 209 ? 1.049 11.906 -11.055 1.00 88.19 209 LEU A CA 1
ATOM 1670 C C . LEU A 1 209 ? 1.597 12.857 -9.994 1.00 88.19 209 LEU A C 1
ATOM 1672 O O . LEU A 1 209 ? 0.985 13.882 -9.704 1.00 88.19 209 LEU A O 1
ATOM 1676 N N . THR A 1 210 ? 2.743 12.513 -9.413 1.00 86.50 210 THR A N 1
ATOM 1677 C CA . THR A 1 210 ? 3.440 13.315 -8.398 1.00 86.50 210 THR A CA 1
ATOM 1678 C C . THR A 1 210 ? 4.631 14.057 -8.979 1.00 86.50 210 THR A C 1
ATOM 1680 O O . THR A 1 210 ? 5.116 13.721 -10.058 1.00 86.50 210 THR A O 1
ATOM 1683 N N . HIS A 1 211 ? 5.123 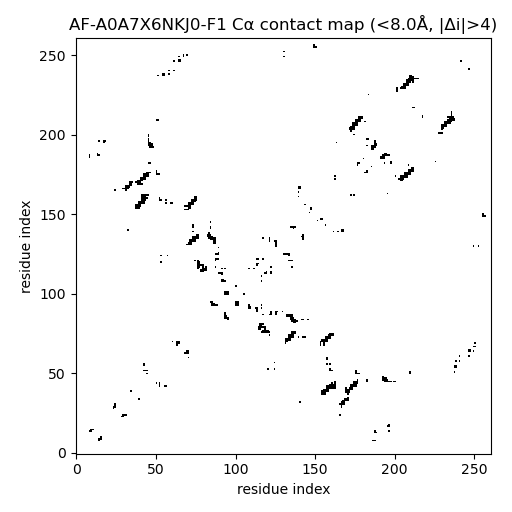15.066 -8.251 1.00 83.12 211 HIS A N 1
ATOM 1684 C CA . HIS A 1 211 ? 6.207 15.945 -8.705 1.00 83.12 211 HIS A CA 1
ATOM 1685 C C . HIS A 1 211 ? 5.895 16.620 -10.049 1.00 83.12 211 HIS A C 1
ATOM 1687 O O . HIS A 1 211 ? 6.796 16.823 -10.867 1.00 83.12 211 HIS A O 1
ATOM 1693 N N . CYS A 1 212 ? 4.616 16.929 -10.302 1.00 77.38 212 CYS A N 1
ATOM 1694 C CA . CYS A 1 212 ? 4.262 17.650 -11.515 1.00 77.38 212 CYS A CA 1
ATOM 1695 C C . CYS A 1 212 ? 4.809 19.085 -11.437 1.00 77.38 212 CYS A C 1
ATOM 1697 O O . CYS A 1 212 ? 4.849 19.668 -10.351 1.00 77.38 212 CYS A O 1
ATOM 1699 N N . PRO A 1 213 ? 5.214 19.685 -12.566 1.00 72.94 213 PRO A N 1
ATOM 1700 C CA . PRO A 1 213 ? 5.498 21.113 -12.600 1.00 72.94 213 PRO A CA 1
ATOM 1701 C C . PRO A 1 213 ? 4.239 21.910 -12.211 1.00 72.94 213 PRO A C 1
ATOM 1703 O O . PRO A 1 213 ? 3.120 21.402 -12.308 1.00 72.94 213 PRO A O 1
ATOM 1706 N N . HIS A 1 214 ? 4.416 23.162 -11.768 1.00 65.88 214 HIS A N 1
ATOM 1707 C CA . HIS A 1 214 ? 3.296 24.059 -11.450 1.00 65.88 214 HIS A CA 1
ATOM 1708 C C . HIS A 1 214 ? 2.247 24.068 -12.569 1.00 65.88 214 HIS A C 1
ATOM 1710 O O . HIS A 1 214 ? 2.597 23.960 -13.743 1.00 65.88 214 HIS A O 1
ATOM 1716 N N . ALA A 1 215 ? 0.973 24.254 -12.205 1.00 60.72 215 ALA A N 1
ATOM 1717 C CA . ALA A 1 215 ? -0.161 24.182 -13.129 1.00 60.72 215 ALA A CA 1
ATOM 1718 C C . ALA A 1 215 ? -0.005 25.055 -14.391 1.00 60.72 215 ALA A C 1
ATOM 1720 O O . ALA A 1 215 ? -0.446 24.662 -15.462 1.00 60.72 215 ALA A O 1
ATOM 1721 N N . SER A 1 216 ? 0.703 26.186 -14.296 1.00 50.88 216 SER A N 1
ATOM 1722 C CA . SER A 1 216 ? 1.032 27.077 -15.420 1.00 50.88 216 SER A CA 1
ATOM 1723 C C . SER A 1 216 ? 2.016 26.495 -16.450 1.00 50.88 216 SER A C 1
ATOM 1725 O O . SER A 1 216 ? 2.178 27.058 -17.528 1.00 50.88 216 SER A O 1
ATOM 1727 N N . ARG A 1 217 ? 2.691 25.388 -16.123 1.00 53.69 217 ARG A N 1
ATOM 1728 C CA . ARG A 1 217 ? 3.655 24.655 -16.964 1.00 53.69 217 ARG A CA 1
ATOM 1729 C C . ARG A 1 217 ? 3.222 23.217 -17.251 1.00 53.69 217 ARG A C 1
ATOM 1731 O O . ARG A 1 217 ? 3.975 22.480 -17.886 1.00 53.69 217 ARG A O 1
ATOM 1738 N N . LEU A 1 218 ? 2.043 22.804 -16.782 1.00 57.19 218 LEU A N 1
ATOM 1739 C CA . LEU A 1 218 ? 1.407 21.598 -17.296 1.00 57.19 218 LEU A CA 1
ATOM 1740 C C . LEU A 1 218 ? 1.042 21.904 -18.745 1.00 57.19 218 LEU A C 1
ATOM 1742 O O . LEU A 1 218 ? 0.116 22.666 -19.012 1.00 57.19 218 LEU A O 1
ATOM 1746 N N . THR A 1 219 ? 1.804 21.363 -19.692 1.00 47.09 219 THR A N 1
ATOM 1747 C CA . THR A 1 219 ? 1.338 21.374 -21.072 1.00 47.09 219 THR A CA 1
ATOM 1748 C C . THR A 1 219 ? 0.007 20.609 -21.095 1.00 47.09 219 THR A C 1
ATOM 1750 O O . THR A 1 219 ? -0.090 19.557 -20.458 1.00 47.09 219 THR A O 1
ATOM 1753 N N . PRO A 1 220 ? -1.020 21.065 -21.838 1.00 42.06 220 PRO A N 1
ATOM 1754 C CA . PRO A 1 220 ? -2.257 20.300 -22.057 1.00 42.06 220 PRO A CA 1
ATOM 1755 C C . PRO A 1 220 ? -2.020 18.972 -22.796 1.00 42.06 220 PRO A C 1
ATOM 1757 O O . PRO A 1 220 ? -2.967 18.282 -23.177 1.00 42.06 220 PRO A O 1
ATOM 1760 N N . ASP A 1 221 ? -0.753 18.637 -23.045 1.00 45.31 221 ASP A N 1
ATOM 1761 C CA . ASP A 1 221 ? -0.296 17.574 -23.907 1.00 45.31 221 ASP A CA 1
ATOM 1762 C C . ASP A 1 221 ? -0.408 16.220 -23.197 1.00 45.31 221 ASP A C 1
ATOM 1764 O O . ASP A 1 221 ? 0.548 15.549 -22.807 1.00 45.31 221 ASP A O 1
ATOM 1768 N N . SER A 1 222 ? -1.666 15.832 -23.040 1.00 48.66 222 SER A N 1
ATOM 1769 C CA . SER A 1 222 ? -2.155 14.497 -22.724 1.00 48.66 222 SER A CA 1
ATOM 1770 C C . SER A 1 222 ? -1.708 13.438 -23.746 1.00 48.66 222 SER A C 1
ATOM 1772 O O . SER A 1 222 ? -1.880 12.250 -23.485 1.0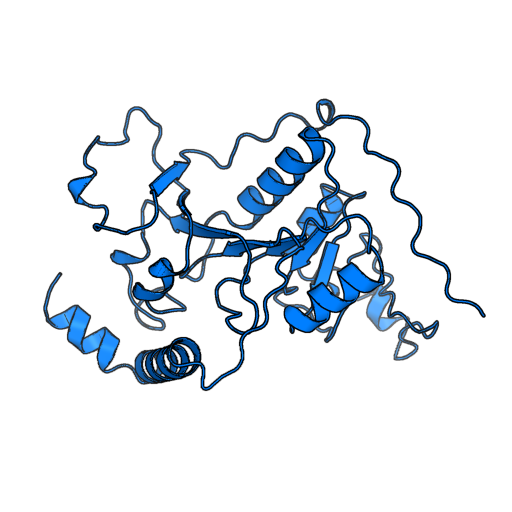0 48.66 222 SER A O 1
ATOM 1774 N N . SER A 1 223 ? -1.051 13.820 -24.854 1.00 45.00 223 SER A N 1
ATOM 1775 C CA . SER A 1 223 ? -0.525 12.903 -25.880 1.00 45.00 223 SER A CA 1
ATOM 1776 C C . SER A 1 223 ? 0.584 11.960 -25.386 1.00 45.00 223 SER A C 1
ATOM 1778 O O . SER A 1 223 ? 0.887 10.951 -26.027 1.00 45.00 223 SER A O 1
ATOM 1780 N N . HIS A 1 224 ? 1.196 12.248 -24.234 1.00 59.00 224 HIS A N 1
ATOM 1781 C CA . HIS A 1 224 ? 2.225 11.400 -23.626 1.00 59.00 224 HIS A CA 1
ATOM 1782 C C . HIS A 1 224 ? 1.711 10.444 -22.546 1.00 59.00 224 HIS A C 1
ATOM 1784 O O . HIS A 1 224 ? 2.493 9.609 -22.064 1.00 59.00 224 HIS A O 1
ATOM 1790 N N . ILE A 1 225 ? 0.441 10.565 -22.153 1.00 63.25 225 ILE A N 1
ATOM 1791 C CA . ILE A 1 225 ? -0.213 9.642 -21.230 1.00 63.25 225 ILE A CA 1
ATOM 1792 C C . ILE A 1 225 ? -0.798 8.506 -22.077 1.00 63.25 225 ILE A C 1
ATOM 1794 O O . ILE A 1 225 ? -1.568 8.765 -23.000 1.00 63.25 225 ILE A O 1
ATOM 1798 N N . PRO A 1 226 ? -0.424 7.241 -21.828 1.00 65.06 226 PRO A N 1
ATOM 1799 C CA . PRO A 1 226 ? -0.986 6.136 -22.583 1.00 65.06 226 PRO A CA 1
ATOM 1800 C C . PRO A 1 226 ? -2.491 6.059 -22.328 1.00 65.06 226 PRO A C 1
ATOM 1802 O O . PRO A 1 226 ? -2.942 6.287 -21.204 1.00 65.06 226 PRO A O 1
ATOM 1805 N N . HIS A 1 227 ? -3.257 5.652 -23.341 1.00 65.62 227 HIS A N 1
ATOM 1806 C CA . HIS A 1 227 ? -4.635 5.228 -23.117 1.00 65.62 227 HIS A CA 1
ATOM 1807 C C . HIS A 1 227 ? -4.643 4.143 -22.032 1.00 65.62 227 HIS A C 1
ATOM 1809 O O . HIS A 1 227 ? -4.070 3.064 -22.198 1.00 65.62 227 HIS A O 1
ATOM 1815 N N . HIS A 1 228 ? -5.259 4.459 -20.898 1.00 69.88 228 HIS A N 1
ATOM 1816 C CA . HIS A 1 228 ? -5.377 3.581 -19.745 1.00 69.88 228 HIS A CA 1
ATOM 1817 C C . HIS A 1 228 ? -6.832 3.617 -19.269 1.00 69.88 228 HIS A C 1
ATOM 1819 O O . HIS A 1 228 ? -7.435 4.689 -19.287 1.00 69.88 228 HIS A O 1
ATOM 1825 N N . PRO A 1 229 ? -7.412 2.481 -18.843 1.00 65.94 229 PRO A N 1
ATOM 1826 C CA . PRO A 1 229 ? -8.806 2.444 -18.396 1.00 65.94 229 PRO A CA 1
ATOM 1827 C C . PRO A 1 229 ? -9.053 3.282 -17.133 1.00 65.94 229 PRO A C 1
ATOM 1829 O O . PRO A 1 229 ? -10.171 3.719 -16.889 1.00 65.94 229 PRO A O 1
ATOM 1832 N N . SER A 1 230 ? -8.016 3.501 -16.324 1.00 68.94 230 SER A N 1
ATOM 1833 C CA . SER A 1 230 ? -8.102 4.276 -15.083 1.00 68.94 230 SER A CA 1
ATOM 1834 C C . SER A 1 230 ? -7.815 5.759 -15.325 1.00 68.94 230 SER A C 1
ATOM 1836 O O . SER A 1 230 ? -6.855 6.059 -16.040 1.00 68.94 230 SER A O 1
ATOM 1838 N N . PRO A 1 231 ? -8.565 6.680 -14.688 1.00 69.50 231 PRO A N 1
ATOM 1839 C CA . PRO A 1 231 ? -8.310 8.112 -14.780 1.00 69.50 231 PRO A CA 1
ATOM 1840 C C . PRO A 1 231 ? -6.924 8.479 -14.240 1.00 69.50 231 PRO A C 1
ATOM 1842 O O . PRO A 1 231 ? -6.445 7.900 -13.258 1.00 69.50 231 PRO A O 1
ATOM 1845 N N . PHE A 1 232 ? -6.308 9.475 -14.879 1.00 69.44 232 PHE A N 1
ATOM 1846 C CA . PHE A 1 232 ? -5.092 10.129 -14.409 1.00 69.44 232 PHE A CA 1
ATOM 1847 C C . PHE A 1 232 ? -5.441 11.453 -13.735 1.00 69.44 232 PHE A C 1
ATOM 1849 O O . PHE A 1 232 ? -6.165 12.269 -14.304 1.00 69.44 232 PHE A O 1
ATOM 1856 N N . THR A 1 233 ? -4.868 11.685 -12.560 1.00 70.31 233 THR A N 1
ATOM 1857 C CA . THR A 1 233 ? -4.981 12.945 -11.824 1.00 70.31 233 THR A CA 1
ATOM 1858 C C . THR A 1 233 ? -3.591 13.535 -11.621 1.00 70.31 233 THR A C 1
ATOM 1860 O O . THR A 1 233 ? -2.662 12.840 -11.207 1.00 70.31 233 THR A O 1
ATOM 1863 N N . HIS A 1 234 ? -3.436 14.827 -11.901 1.00 68.50 234 HIS A N 1
ATOM 1864 C CA . HIS A 1 234 ? -2.183 15.548 -11.690 1.00 68.50 234 HIS A CA 1
ATOM 1865 C C . HIS A 1 234 ? -2.137 16.145 -10.284 1.00 68.50 234 HIS A C 1
ATOM 1867 O O . HIS A 1 234 ? -3.049 16.863 -9.880 1.00 68.50 234 HIS A O 1
ATOM 1873 N N . CYS A 1 235 ? -1.056 15.880 -9.554 1.00 60.34 235 CYS A N 1
ATOM 1874 C CA . CYS A 1 235 ? -0.797 16.450 -8.237 1.00 60.34 235 CYS A CA 1
ATOM 1875 C C . CYS A 1 235 ? 0.528 17.246 -8.300 1.00 60.34 235 CYS A C 1
ATOM 1877 O O . CYS A 1 235 ? 1.611 16.649 -8.240 1.00 60.34 235 CYS A O 1
ATOM 1879 N N . PRO A 1 236 ? 0.476 18.579 -8.523 1.00 51.66 236 PRO A N 1
ATOM 1880 C CA . PRO A 1 236 ? 1.672 19.427 -8.650 1.00 51.66 236 PRO A CA 1
ATOM 1881 C C . PRO A 1 236 ? 2.439 19.594 -7.338 1.00 51.66 236 PRO A C 1
ATOM 1883 O O . PRO A 1 236 ? 3.657 19.744 -7.339 1.00 51.66 236 PRO A O 1
ATOM 1886 N N . HIS A 1 237 ? 1.743 19.467 -6.215 1.00 51.31 237 HIS A N 1
ATOM 1887 C CA . HIS A 1 237 ? 2.323 19.377 -4.882 1.00 51.31 237 HIS A CA 1
ATOM 1888 C C . HIS A 1 237 ? 1.769 18.115 -4.216 1.00 51.31 237 HIS A C 1
ATOM 1890 O O . HIS A 1 237 ? 0.689 17.676 -4.618 1.00 51.31 237 HIS A O 1
ATOM 1896 N N . PRO A 1 238 ? 2.449 17.511 -3.219 1.00 51.62 238 PRO A N 1
ATOM 1897 C CA . PRO A 1 238 ? 1.735 16.626 -2.302 1.00 51.62 238 PRO A CA 1
ATOM 1898 C C . PRO A 1 238 ? 0.469 17.361 -1.828 1.00 51.62 238 PRO A C 1
ATOM 1900 O O . PRO A 1 238 ? 0.531 18.590 -1.696 1.00 51.62 238 PRO A O 1
ATOM 1903 N N . PRO A 1 239 ? -0.670 16.665 -1.647 1.00 54.31 239 PRO A N 1
ATOM 1904 C CA . PRO A 1 239 ? -1.907 17.310 -1.225 1.00 54.31 239 PRO A CA 1
ATOM 1905 C C . PRO A 1 239 ? -1.599 18.269 -0.077 1.00 54.31 239 PRO A C 1
ATOM 1907 O O . PRO A 1 239 ? -0.916 17.874 0.865 1.00 54.31 239 PRO A O 1
ATOM 1910 N N . ALA A 1 240 ? -1.983 19.543 -0.206 1.00 45.94 240 ALA A N 1
ATOM 1911 C CA . ALA A 1 240 ? -1.692 20.524 0.828 1.00 45.94 240 ALA A CA 1
ATOM 1912 C C . ALA A 1 240 ? -2.437 20.089 2.091 1.00 45.94 240 ALA A C 1
ATOM 1914 O O . ALA A 1 240 ? -3.666 20.109 2.131 1.00 45.94 240 ALA A O 1
ATOM 1915 N N . LEU A 1 241 ? -1.681 19.623 3.080 1.00 51.69 241 LEU A N 1
ATOM 1916 C CA . LEU A 1 241 ? -2.233 19.161 4.344 1.00 51.69 241 LEU A CA 1
ATOM 1917 C C . LEU A 1 241 ? -2.620 20.423 5.128 1.00 51.69 241 LEU A C 1
ATOM 1919 O O . LEU A 1 241 ? -1.781 21.327 5.247 1.00 51.69 241 LEU A O 1
ATOM 1923 N N . PRO A 1 242 ? -3.870 20.561 5.599 1.00 47.97 242 PRO A N 1
ATOM 1924 C CA . PRO A 1 242 ? -4.251 21.691 6.430 1.00 47.97 242 PRO A CA 1
ATOM 1925 C C . PRO A 1 242 ? -3.352 21.768 7.675 1.00 47.97 242 PRO A C 1
ATOM 1927 O O . PRO A 1 242 ? -2.836 20.747 8.138 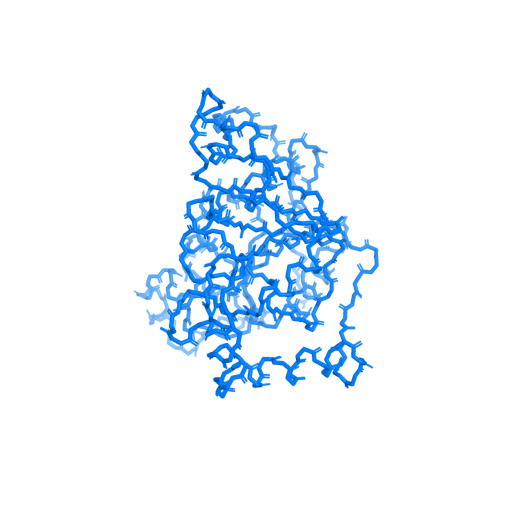1.00 47.97 242 PRO A O 1
ATOM 1930 N N . PRO A 1 243 ? -3.133 22.968 8.239 1.00 50.03 243 PRO A N 1
ATOM 1931 C CA . PRO A 1 243 ? -2.379 23.102 9.479 1.00 50.03 243 PRO A CA 1
ATOM 1932 C C . PRO A 1 243 ? -3.018 22.234 10.575 1.00 50.03 243 PRO A C 1
ATOM 1934 O O . PRO A 1 243 ? -4.238 22.216 10.711 1.00 50.03 243 PRO A O 1
ATOM 1937 N N . SER A 1 244 ? -2.179 21.542 11.356 1.00 48.94 244 SER A N 1
ATOM 1938 C CA . SER A 1 244 ? -2.538 20.546 12.391 1.00 48.94 244 SER A CA 1
ATOM 1939 C C . SER A 1 244 ? -3.711 20.949 13.310 1.00 48.94 244 SER A C 1
ATOM 1941 O O . SER A 1 244 ? -4.473 20.105 13.766 1.00 48.94 244 SER A O 1
ATOM 1943 N N . ALA A 1 245 ? -3.923 22.253 13.515 1.00 46.53 245 ALA A N 1
ATOM 1944 C CA . ALA A 1 245 ? -5.009 22.816 14.316 1.00 46.53 245 ALA A CA 1
ATOM 1945 C C . ALA A 1 245 ? -6.420 22.747 13.683 1.00 46.53 245 ALA A C 1
ATOM 1947 O O . ALA A 1 245 ? -7.390 23.071 14.361 1.00 46.53 245 ALA A O 1
ATOM 1948 N N . ALA A 1 246 ? -6.560 22.373 12.405 1.00 49.91 246 ALA A N 1
ATOM 1949 C CA . ALA A 1 246 ? -7.846 22.349 11.694 1.00 49.91 246 ALA A CA 1
ATOM 1950 C C . ALA A 1 246 ? -8.504 20.957 11.623 1.00 49.91 246 ALA A C 1
ATOM 1952 O O . ALA A 1 246 ? -9.567 20.813 11.017 1.00 49.91 246 ALA A O 1
ATOM 1953 N N . LEU A 1 247 ? -7.882 19.923 12.200 1.00 53.91 247 LEU A N 1
ATOM 1954 C CA . LEU A 1 247 ? -8.501 18.603 12.272 1.00 53.91 247 LEU A CA 1
ATOM 1955 C C . LEU A 1 247 ? -9.597 18.617 13.352 1.00 53.91 247 LEU A C 1
ATOM 1957 O O . LEU A 1 247 ? -9.340 19.096 14.459 1.00 53.91 247 LEU A O 1
ATOM 1961 N N . PRO A 1 248 ? -10.816 18.126 13.056 1.00 53.69 248 PRO A N 1
ATOM 1962 C CA . PRO A 1 248 ? -11.854 18.005 14.072 1.00 53.69 248 PRO A CA 1
ATOM 1963 C C . PRO A 1 248 ? -11.339 17.155 15.237 1.00 53.69 248 PRO A C 1
ATOM 1965 O O . PRO A 1 248 ? -10.559 16.222 15.029 1.00 53.69 248 PRO A O 1
ATOM 1968 N N . SER A 1 249 ? -11.776 17.480 16.458 1.00 50.19 249 SER A N 1
ATOM 1969 C CA . SER A 1 249 ? -11.488 16.664 17.639 1.00 50.19 249 SER A CA 1
ATOM 1970 C C . SER A 1 249 ? -11.834 15.207 17.323 1.00 50.19 249 SER A C 1
ATOM 1972 O O . SER A 1 249 ? -12.965 14.951 16.891 1.00 50.19 249 SER A O 1
ATOM 1974 N N . PRO A 1 250 ? -10.881 14.273 17.471 1.00 51.78 250 PRO A N 1
ATOM 1975 C CA . PRO A 1 250 ? -11.099 12.905 17.051 1.00 51.78 250 PRO A CA 1
ATOM 1976 C C . PRO A 1 250 ? -12.260 12.300 17.850 1.00 51.78 250 PRO A C 1
ATOM 1978 O O . PRO A 1 250 ? -12.414 12.610 19.037 1.00 51.78 250 PRO A O 1
ATOM 1981 N N . PRO A 1 251 ? -13.072 11.425 17.238 1.00 51.88 251 PRO A N 1
ATOM 1982 C CA . PRO A 1 251 ? -13.900 10.520 18.019 1.00 51.88 251 PRO A CA 1
ATOM 1983 C C . PRO A 1 251 ? -12.994 9.711 18.960 1.00 51.88 251 PRO A C 1
ATOM 1985 O O . PRO A 1 251 ? -11.863 9.362 18.617 1.00 51.88 251 PRO A O 1
ATOM 1988 N N . THR A 1 252 ? -13.453 9.480 20.186 1.00 49.53 252 THR A N 1
ATOM 1989 C CA . THR A 1 252 ? -12.681 8.743 21.187 1.00 49.53 252 THR A CA 1
ATOM 1990 C C . THR A 1 252 ? -12.627 7.276 20.767 1.00 49.53 252 THR A C 1
ATOM 1992 O O . THR A 1 252 ? -13.654 6.602 20.799 1.00 49.53 252 THR A O 1
ATOM 1995 N N . LEU A 1 253 ? -11.451 6.786 20.362 1.00 50.44 253 LEU A N 1
ATOM 1996 C CA . LEU A 1 253 ? -11.259 5.361 20.095 1.00 50.44 253 LEU A CA 1
ATOM 1997 C C . LEU A 1 253 ? -11.520 4.574 21.384 1.00 50.44 253 LEU A C 1
ATOM 1999 O O . LEU A 1 253 ? -10.914 4.898 22.415 1.00 50.44 253 LEU A O 1
ATOM 2003 N N . PRO A 1 254 ? -12.378 3.542 21.360 1.00 47.56 254 PRO A N 1
ATOM 2004 C CA . PRO A 1 254 ? -12.436 2.600 22.461 1.00 47.56 254 PRO A CA 1
ATOM 2005 C C . PRO A 1 254 ? -11.063 1.933 22.605 1.00 47.56 254 PRO A C 1
ATOM 2007 O O . PRO A 1 254 ? -10.427 1.541 21.624 1.00 47.56 254 PRO A O 1
ATOM 2010 N N . SER A 1 255 ? -10.584 1.825 23.843 1.00 46.88 255 SER A N 1
ATOM 2011 C CA . SER A 1 255 ? -9.413 1.005 24.151 1.00 46.88 255 SER A CA 1
ATOM 2012 C C . SER A 1 255 ? -9.653 -0.418 23.639 1.00 46.88 255 SER A C 1
ATOM 2014 O O . SER A 1 255 ? -10.774 -0.912 23.812 1.00 46.88 255 SER A O 1
ATOM 2016 N N . PRO A 1 256 ? -8.644 -1.083 23.041 1.00 45.03 256 PRO A N 1
ATOM 2017 C CA . PRO A 1 256 ? -8.799 -2.464 22.604 1.00 45.03 256 PRO A CA 1
ATOM 2018 C C . PRO A 1 256 ? -9.323 -3.309 23.774 1.00 45.03 256 PRO A C 1
ATOM 2020 O O . PRO A 1 256 ? -8.930 -3.056 24.921 1.00 45.03 256 PRO A O 1
ATOM 2023 N N . PRO A 1 257 ? -10.226 -4.273 23.524 1.00 38.12 257 PRO A N 1
ATOM 2024 C CA . PRO A 1 257 ? -10.762 -5.108 24.586 1.00 38.12 257 PRO A CA 1
ATOM 2025 C C . PRO A 1 257 ? -9.604 -5.782 25.324 1.00 38.12 257 PRO A C 1
ATOM 2027 O O . PRO A 1 257 ? -8.778 -6.472 24.727 1.00 38.12 257 PRO A O 1
ATOM 2030 N N . THR A 1 258 ? -9.524 -5.571 26.638 1.00 38.25 258 THR A N 1
ATOM 2031 C CA . THR A 1 258 ? -8.627 -6.350 27.490 1.00 38.25 258 THR A CA 1
ATOM 2032 C C . THR A 1 258 ? -9.087 -7.800 27.422 1.00 38.25 258 THR A C 1
ATOM 2034 O O . THR A 1 258 ? -10.203 -8.105 27.846 1.00 38.25 258 THR A O 1
ATOM 2037 N N . LEU A 1 259 ? -8.254 -8.680 26.859 1.00 34.19 259 LEU A N 1
ATOM 2038 C CA . LEU A 1 259 ? -8.504 -10.120 26.856 1.00 34.19 259 LEU A CA 1
ATOM 2039 C C . LEU A 1 259 ? -8.797 -10.595 28.291 1.00 34.19 259 LEU A C 1
ATOM 2041 O O . LEU A 1 259 ? -8.121 -10.141 29.221 1.00 34.19 259 LEU A O 1
ATOM 2045 N N . PRO A 1 260 ? -9.787 -11.483 28.493 1.00 30.61 260 PRO A N 1
ATOM 2046 C CA . PRO A 1 260 ? -10.028 -12.070 29.802 1.00 30.61 260 PRO A CA 1
ATOM 2047 C C . PRO A 1 260 ? -8.769 -12.816 30.265 1.00 30.61 260 PRO A C 1
ATOM 2049 O O . PRO A 1 260 ? -8.186 -13.594 29.508 1.00 30.61 260 PRO A O 1
ATOM 2052 N N . SER A 1 261 ? -8.354 -12.501 31.493 1.00 38.34 261 SER A N 1
ATOM 2053 C CA . SER A 1 261 ? -7.227 -13.093 32.224 1.00 38.34 261 SER A CA 1
ATOM 2054 C C . SER A 1 261 ? -7.361 -14.595 32.423 1.00 38.34 261 SER A C 1
ATOM 2056 O O . SER A 1 261 ? -8.498 -15.011 32.748 1.00 38.34 261 SER A O 1
#

Foldseek 3Di:
DDPVQVCVQCPDPLNVVQVVVVVCLVVCVDAADEDVVFQEEEEAEQFPDCLCLLLVLLVVCLVQLLVQAAEAEEEALPQAPDAAKFWQALQQQTDDPDPDRPPPPPPVSNPPHSSNHRNDSQNVSCVLPVPHTYMHHNQVVRRLVVCCVQPVPHRHYYYRHCLVVRNYQHPAYEYGAEPVCGLVNAHDPPRGGGPHHSVSCLSHQEYEYPCDAPPVPPDPCCVPPDDHPHYYDYDNHSPPDPPPVPRPDHDDDDDGDDPDD

pLDDT: mean 77.4, std 18.82, range [30.61, 96.88]

Mean predicted aligned error: 10.4 Å